Protein AF-A0A3M1M9Z7-F1 (afdb_monomer)

Nearest PDB structures (foldseek):
  5hrz-assembly1_A  TM=9.376E-01  e=6.667E-08  synthetic construct
  5lyp-assembly1_A  TM=9.132E-01  e=1.057E-07  Saccharomyces cerevisiae
  6gxz-assembly1_A  TM=7.909E-01  e=3.108E-06  Homo sapiens
  6gxz-assembly2_C  TM=7.506E-01  e=3.444E-06  Homo sapiens
  2vgx-assembly1_B  TM=9.129E-01  e=5.476E-05  Yersinia enterocolitica

Foldseek 3Di:
DDDDDDDDDDDDDDDDDDDDDDDDDDDDDDDPPPPPPPPPDDPDPPDDDPPPPDQLLVVLVVCVVVVVLVSSLVSLVVNCVVPVLPLSSLLSNLVSCVSVVVLVSSL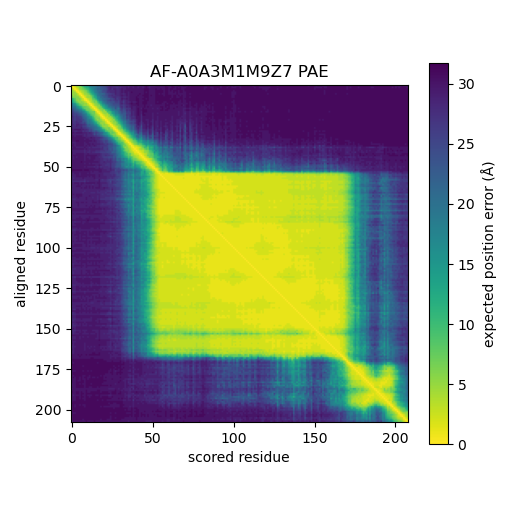VSLVSSCVSPVLDLSSLQSNLVSCVVVLVLVSSLVSLVSSCVSVVNPDPVSVVSNVVSVVSDPPPVCVVVVPVQWDWDADPVRDTDTHGPVPDDDDPDDDD

Sequence (208 aa):
MTQGGSGRLPSLKRNASFLIAAILLGACAQPGEGRLLRYSGPPAPLFAPPIPEQDPVAVGHRLMAAGEYELALRRYEEALVRDPGSVPALIGVGTANQRLGRLKRAEKFLVRAVELAPDSVAGWNNLGVVRYKLGEYKAAHAAFRTAFALDGGRSESIRRNLELARFRSPETVDIDRVASEFELVRRGDGTYLLVDRKAAPETPPEDG

Solvent-accessible surface area (backbone atoms only — not comparable to full-atom values): 12466 Å² total; per-residue (Å²): 137,87,86,82,90,86,80,80,86,86,84,87,81,83,89,84,79,91,81,87,85,80,88,84,90,82,90,76,84,82,75,83,76,80,74,72,75,74,81,82,66,81,77,79,61,97,72,64,73,76,74,75,83,67,59,31,50,65,53,17,54,54,26,50,74,72,66,39,36,73,62,15,30,53,25,12,51,53,36,35,72,78,36,79,77,42,45,71,25,28,38,44,36,13,52,27,27,45,76,71,67,39,40,71,64,10,40,58,31,16,51,53,21,31,72,76,36,77,78,38,36,67,30,27,39,53,36,13,53,39,30,43,76,70,66,41,18,64,63,11,26,54,26,17,50,52,18,29,59,68,54,72,66,66,54,64,69,44,51,52,51,27,53,55,22,48,76,68,18,83,69,63,75,56,56,66,61,54,52,68,46,39,42,80,46,76,44,98,87,76,49,72,43,82,40,49,58,91,73,53,75,81,76,75,80,85,87,129

Secondary structure (DSSP, 8-state):
----------------------------PPP---------SSPPPTTPPPPP---HHHHHHHHHHTT-HHHHHHHHHHHHHH-TT-HHHHHHHHHHHHHTT-HHHHHHHHHHHHHH-TT-HHHHHHHHHHHHHTT-HHHHHHHHHHHHHHTTT--HHHHHHHHHHHHHS-----HHHHHHHEEEEEPTTS-EEEEETTTSPPPPP---

Structure (mmCIF, N/CA/C/O backbone):
data_AF-A0A3M1M9Z7-F1
#
_entry.id   AF-A0A3M1M9Z7-F1
#
loop_
_atom_site.group_PDB
_atom_site.id
_atom_site.type_symbol
_atom_site.label_atom_id
_atom_site.label_alt_id
_atom_site.label_comp_id
_atom_site.label_asym_id
_atom_site.label_entity_id
_atom_site.label_seq_id
_atom_site.pdbx_PDB_ins_code
_atom_site.Cartn_x
_atom_site.Cartn_y
_atom_site.Cartn_z
_atom_site.occupancy
_atom_site.B_iso_or_equiv
_atom_site.auth_seq_id
_atom_site.auth_comp_id
_atom_site.auth_asym_id
_atom_site.auth_atom_id
_atom_site.pdbx_PDB_model_num
ATOM 1 N N . MET A 1 1 ? -48.429 77.818 57.502 1.00 42.78 1 MET A N 1
ATOM 2 C CA . MET A 1 1 ? -47.800 77.373 56.238 1.00 42.78 1 MET A CA 1
ATOM 3 C C . MET A 1 1 ? -46.787 76.288 56.561 1.00 42.78 1 MET A C 1
ATOM 5 O O . MET A 1 1 ? -46.152 76.381 57.600 1.00 42.78 1 MET A O 1
ATOM 9 N N . THR A 1 2 ? -46.656 75.309 55.664 1.00 43.41 2 THR A N 1
ATOM 10 C CA . THR A 1 2 ? -45.803 74.102 55.719 1.00 43.41 2 THR A CA 1
ATOM 11 C C . THR A 1 2 ? -46.369 72.923 56.524 1.00 43.41 2 THR A C 1
ATOM 13 O O . THR A 1 2 ? -46.443 72.924 57.748 1.00 43.41 2 THR A O 1
ATOM 16 N N . GLN A 1 3 ? -46.852 71.946 55.750 1.00 37.12 3 GLN A N 1
ATOM 17 C CA . GLN A 1 3 ? -47.227 70.592 56.143 1.00 37.12 3 GLN A CA 1
ATOM 18 C C . GLN A 1 3 ? -45.982 69.746 56.433 1.00 37.12 3 GLN A C 1
ATOM 20 O O . GLN A 1 3 ? -44.929 69.996 55.850 1.00 37.12 3 GLN A O 1
ATOM 25 N N . GLY A 1 4 ? -46.160 68.647 57.172 1.00 34.53 4 GLY A N 1
ATOM 26 C CA . GLY A 1 4 ? -45.315 67.471 56.970 1.00 34.53 4 GLY A CA 1
ATOM 27 C C . GLY A 1 4 ? -45.282 66.477 58.123 1.00 34.53 4 GLY A C 1
ATOM 28 O O . GLY A 1 4 ? -44.423 66.577 58.984 1.00 34.53 4 GLY A O 1
ATOM 29 N N . GLY A 1 5 ? -46.150 65.464 58.054 1.00 38.56 5 GLY A N 1
ATOM 30 C CA . GLY A 1 5 ? -45.809 64.094 58.450 1.00 38.56 5 GLY A CA 1
ATOM 31 C C . GLY A 1 5 ? -45.914 63.726 59.931 1.00 38.56 5 GLY A C 1
ATOM 32 O O . GLY A 1 5 ? -45.034 64.024 60.727 1.00 38.56 5 GLY A O 1
ATOM 33 N N . SER A 1 6 ? -46.941 62.952 60.281 1.00 37.78 6 SER A N 1
ATOM 34 C CA . SER A 1 6 ? -46.850 61.799 61.197 1.00 37.78 6 SER A CA 1
ATOM 35 C C . SER A 1 6 ? -48.245 61.246 61.495 1.00 37.78 6 SER A C 1
ATOM 37 O O . SER A 1 6 ? -49.211 61.994 61.596 1.00 37.78 6 SER A O 1
ATOM 39 N N . GLY A 1 7 ? -48.346 59.927 61.659 1.00 38.31 7 GLY A N 1
ATOM 40 C CA . GLY A 1 7 ? -49.536 59.270 62.212 1.00 38.31 7 GLY A CA 1
ATOM 41 C C . GLY A 1 7 ? -50.007 58.112 61.344 1.00 38.31 7 GLY A C 1
ATOM 42 O O . GLY A 1 7 ? -50.720 58.301 60.371 1.00 38.31 7 GLY A O 1
ATOM 43 N N . ARG A 1 8 ? -49.475 56.910 61.581 1.00 41.03 8 ARG A N 1
ATOM 44 C CA . ARG A 1 8 ? -50.180 55.843 62.321 1.00 41.03 8 ARG A CA 1
ATOM 45 C C . ARG A 1 8 ? -51.533 55.467 61.710 1.00 41.03 8 ARG A C 1
ATOM 47 O O . ARG A 1 8 ? -52.553 56.079 61.993 1.00 41.03 8 ARG A O 1
ATOM 54 N N . LEU A 1 9 ? -51.520 54.356 60.977 1.00 45.50 9 LEU A N 1
ATOM 55 C CA . LEU A 1 9 ? -52.668 53.454 60.859 1.00 45.50 9 LEU A CA 1
ATOM 56 C C . LEU A 1 9 ? -52.971 52.882 62.259 1.00 45.50 9 LEU A C 1
ATOM 58 O O . LEU A 1 9 ? -52.022 52.652 63.018 1.00 45.50 9 LEU A O 1
ATOM 62 N N . PRO A 1 10 ? -54.243 52.617 62.617 1.00 44.84 10 PRO A N 1
ATOM 63 C CA . PRO A 1 10 ? -54.727 51.261 62.357 1.00 44.84 10 PRO A CA 1
ATOM 64 C C . PRO A 1 10 ? -56.248 51.089 62.158 1.00 44.84 10 PRO A C 1
ATOM 66 O O . PRO A 1 10 ? -57.081 51.846 62.647 1.00 44.84 10 PRO A O 1
ATOM 69 N N . SER A 1 11 ? -56.558 49.921 61.592 1.00 37.19 11 SER A N 1
ATOM 70 C CA . SER A 1 11 ? -57.599 48.981 62.035 1.00 37.19 11 SER A CA 1
ATOM 71 C C . SER A 1 11 ? -58.827 48.774 61.143 1.00 37.19 11 SER A C 1
ATOM 73 O O . SER A 1 11 ? -59.448 49.704 60.641 1.00 37.19 11 SER A O 1
ATOM 75 N N . LEU A 1 12 ? -59.186 47.480 61.102 1.00 39.12 12 LEU A N 1
ATOM 76 C CA . LEU A 1 12 ? -60.451 46.858 60.704 1.00 39.12 12 LEU A CA 1
ATOM 77 C C . LEU A 1 12 ? -60.678 46.758 59.175 1.00 39.12 12 LEU A C 1
ATOM 79 O O . LEU A 1 12 ? -60.731 47.756 58.483 1.00 39.12 12 LEU A O 1
ATOM 83 N N . LYS A 1 13 ? -60.888 45.582 58.563 1.00 46.22 13 LYS A N 1
ATOM 84 C CA . LYS A 1 13 ? -61.600 44.389 59.050 1.00 46.22 13 LYS A CA 1
ATOM 85 C C . LYS A 1 13 ? -61.135 43.093 58.355 1.00 46.22 13 LYS A C 1
ATOM 87 O O . LYS A 1 13 ? -61.043 43.038 57.140 1.00 46.22 13 LYS A O 1
ATOM 92 N N . ARG A 1 14 ? -60.941 42.068 59.196 1.00 50.19 14 ARG A N 1
ATOM 93 C CA . ARG A 1 14 ? -61.458 40.682 59.132 1.00 50.19 14 ARG A CA 1
ATOM 94 C C . ARG A 1 14 ? -61.461 39.924 57.793 1.00 50.19 14 AR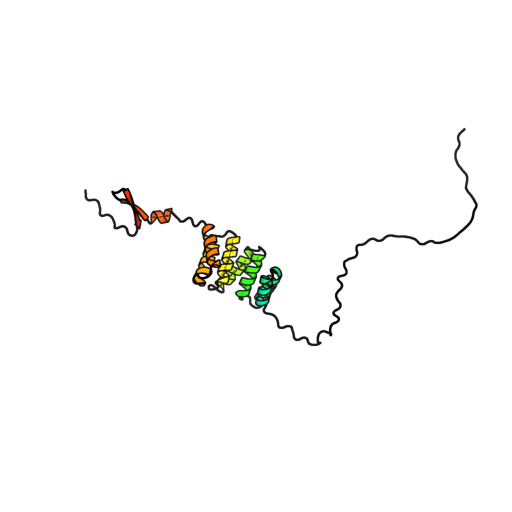G A C 1
ATOM 96 O O . ARG A 1 14 ? -62.283 40.206 56.935 1.00 50.19 14 ARG A O 1
ATOM 103 N N . ASN A 1 15 ? -60.768 38.779 57.872 1.00 42.47 15 ASN A N 1
ATOM 104 C CA . ASN A 1 15 ? -61.220 37.438 57.463 1.00 42.47 15 ASN A CA 1
ATOM 105 C C . ASN A 1 15 ? -61.186 37.160 55.947 1.00 42.47 15 ASN A C 1
ATOM 107 O O . ASN A 1 15 ? -61.646 37.963 55.160 1.00 42.47 15 ASN A O 1
ATOM 111 N N . ALA A 1 16 ? -60.732 36.021 55.437 1.00 42.56 16 ALA A N 1
ATOM 112 C CA . ALA A 1 16 ? -60.233 34.779 56.008 1.00 42.56 16 ALA A CA 1
ATOM 113 C C . ALA A 1 16 ? -59.545 33.987 54.876 1.00 42.56 16 ALA A C 1
ATOM 115 O O . ALA A 1 16 ? -59.689 34.325 53.704 1.00 42.56 16 ALA A O 1
ATOM 116 N N . SER A 1 17 ? -58.895 32.889 55.265 1.00 45.34 17 SER A N 1
ATOM 117 C CA . SER A 1 17 ? -58.531 31.742 54.420 1.00 45.34 17 SER A CA 1
ATOM 118 C C . SER A 1 17 ? -57.148 31.776 53.770 1.00 45.34 17 SER A C 1
ATOM 120 O O . SER A 1 17 ? -56.948 32.149 52.621 1.00 45.34 17 SER A O 1
ATOM 122 N N . PHE A 1 18 ? -56.194 31.304 54.576 1.00 43.16 18 PHE A N 1
ATOM 123 C CA . PHE A 1 18 ? -55.215 30.271 54.235 1.00 43.16 18 PHE A CA 1
ATOM 124 C C . PHE A 1 18 ? -55.339 29.676 52.816 1.00 43.16 18 PHE A C 1
ATOM 126 O O . PHE A 1 18 ? -56.298 28.970 52.528 1.00 43.16 18 PHE A O 1
ATOM 133 N N . LEU A 1 19 ? -54.290 29.802 52.004 1.00 42.16 19 LEU A N 1
ATOM 134 C CA . LEU A 1 19 ? -53.310 28.720 51.899 1.00 42.16 19 LEU A CA 1
ATOM 135 C C . LEU A 1 19 ? -51.987 29.265 51.346 1.00 42.16 19 LEU A C 1
ATOM 137 O O . LEU A 1 19 ? -51.919 29.851 50.270 1.00 42.16 19 LEU A O 1
ATOM 141 N N . ILE A 1 20 ? -50.939 29.064 52.135 1.00 47.41 20 ILE A N 1
ATOM 142 C CA . ILE A 1 20 ? -49.539 29.254 51.775 1.00 47.41 20 ILE A CA 1
ATOM 143 C C . ILE A 1 20 ? -49.084 27.978 51.066 1.00 47.41 20 ILE A C 1
ATOM 145 O O . ILE A 1 20 ? -49.285 26.895 51.608 1.00 47.41 20 ILE A O 1
ATOM 149 N N . ALA A 1 21 ? -48.394 28.096 49.936 1.00 42.94 21 ALA A N 1
ATOM 150 C CA . ALA A 1 21 ? -47.295 27.192 49.613 1.00 42.94 21 ALA A CA 1
ATOM 151 C C . ALA A 1 21 ? -46.363 27.875 48.616 1.00 42.94 21 ALA A C 1
ATOM 153 O O . ALA A 1 21 ? -46.784 28.466 47.627 1.00 42.94 21 ALA A O 1
ATOM 154 N N . ALA A 1 22 ? -45.090 27.842 48.959 1.00 43.34 22 ALA A N 1
ATOM 155 C CA . ALA A 1 22 ? -44.073 28.756 48.517 1.00 43.34 22 ALA A CA 1
ATOM 156 C C . ALA A 1 22 ? -43.093 28.054 47.561 1.00 43.34 22 ALA A C 1
ATOM 158 O O . ALA A 1 22 ? -42.750 26.899 47.775 1.00 43.34 22 ALA A O 1
ATOM 159 N N . ILE A 1 23 ? -42.572 28.843 46.616 1.00 49.91 23 ILE A N 1
ATOM 160 C CA . ILE A 1 23 ? -41.129 29.011 46.362 1.00 49.91 23 ILE A CA 1
ATOM 161 C C . ILE A 1 23 ? -40.371 27.919 45.552 1.00 49.91 23 ILE A C 1
ATOM 163 O O . ILE A 1 23 ? -40.067 26.834 46.027 1.00 49.91 23 ILE A O 1
ATOM 167 N N . LEU A 1 24 ? -39.942 28.387 44.363 1.00 42.50 24 LEU A N 1
ATOM 168 C CA . LEU A 1 24 ? -38.632 28.264 43.678 1.00 42.50 24 LEU A CA 1
ATOM 169 C C . LEU A 1 24 ? -38.301 27.099 42.713 1.00 42.50 24 LEU A C 1
ATOM 171 O O . LEU A 1 24 ? -37.948 25.995 43.100 1.00 42.50 24 LEU A O 1
ATOM 175 N N . LEU A 1 25 ? -38.302 27.476 41.422 1.00 51.59 25 LEU A N 1
ATOM 176 C CA . LEU A 1 25 ? -37.212 27.433 40.421 1.00 51.59 25 LEU A CA 1
ATOM 177 C C . LEU A 1 25 ? -36.125 26.339 40.505 1.00 51.59 25 LEU A C 1
ATOM 179 O O . LEU A 1 25 ? -35.279 26.346 41.394 1.00 51.59 25 LEU A O 1
ATOM 183 N N . GLY A 1 26 ? -36.017 25.566 39.419 1.00 41.19 26 GLY A N 1
ATOM 184 C CA . GLY A 1 26 ? -34.815 24.821 39.032 1.00 41.19 26 GLY A CA 1
ATOM 185 C C . GLY A 1 26 ? -34.932 24.283 37.602 1.00 41.19 26 GLY A C 1
ATOM 186 O O . GLY A 1 26 ? -35.617 23.294 37.365 1.00 41.19 26 GLY A O 1
ATOM 187 N N . ALA A 1 27 ? -34.305 24.960 36.640 1.00 48.97 27 ALA A N 1
ATOM 188 C CA . ALA A 1 27 ? -34.165 24.500 35.259 1.00 48.97 27 ALA A CA 1
ATOM 189 C C . ALA A 1 27 ? -33.226 23.285 35.179 1.00 48.97 27 ALA A C 1
ATOM 191 O O . ALA A 1 27 ? -32.257 23.251 35.928 1.00 48.97 27 ALA A O 1
ATOM 192 N N . CYS A 1 28 ? -33.46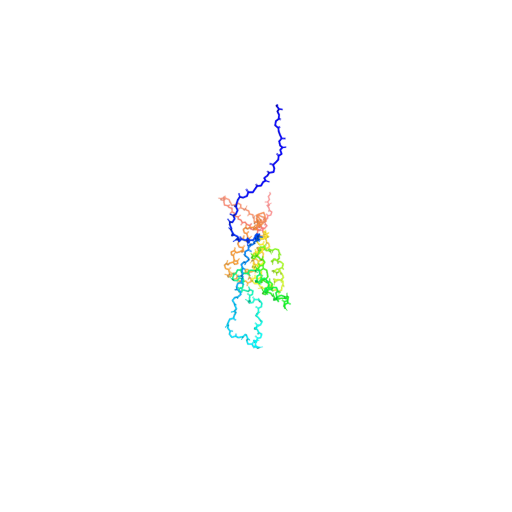7 22.350 34.251 1.00 37.97 28 CYS A N 1
ATOM 193 C CA . CYS A 1 28 ? -32.419 21.685 33.463 1.00 37.97 28 CYS A CA 1
ATOM 194 C C . CYS A 1 28 ? -33.014 20.716 32.432 1.00 37.97 28 CYS A C 1
ATOM 196 O O . CYS A 1 28 ? -33.993 20.018 32.684 1.00 37.97 28 CYS A O 1
ATOM 198 N N . ALA A 1 29 ? -32.380 20.708 31.263 1.00 43.91 29 ALA A N 1
ATOM 199 C CA . ALA A 1 29 ? -32.611 19.816 30.141 1.00 43.91 29 ALA A CA 1
ATOM 200 C C . ALA A 1 29 ? -32.701 18.344 30.570 1.00 43.91 29 ALA A C 1
ATOM 202 O O . ALA A 1 29 ? -31.874 17.871 31.348 1.00 43.91 29 ALA A O 1
ATOM 203 N N . GLN A 1 30 ? -33.672 17.610 30.024 1.00 48.44 30 GLN A N 1
ATOM 204 C CA . GLN A 1 30 ? -33.698 16.158 30.160 1.00 48.44 30 GLN A CA 1
ATOM 205 C C . GLN A 1 30 ? -32.609 15.554 29.258 1.00 48.44 30 GLN A C 1
ATOM 207 O O . GLN A 1 30 ? -32.648 15.764 28.041 1.00 48.44 30 GLN A O 1
ATOM 212 N N . PRO A 1 31 ? -31.635 14.812 29.812 1.00 44.41 31 PRO A N 1
ATOM 213 C CA . PRO A 1 31 ? -30.775 13.965 29.010 1.00 44.41 31 PRO A CA 1
ATOM 214 C C . PRO A 1 31 ? -31.631 12.831 28.448 1.00 44.41 31 PRO A C 1
ATOM 216 O O . PRO A 1 31 ? -32.410 12.214 29.172 1.00 44.41 31 PRO A O 1
ATOM 219 N N . GLY A 1 32 ? -31.495 12.573 27.147 1.00 47.31 32 GLY A N 1
ATOM 220 C CA . GLY A 1 32 ? -32.110 11.422 26.505 1.00 47.31 32 GLY A CA 1
ATOM 221 C C . GLY A 1 32 ? -31.666 10.150 27.215 1.00 47.31 32 GLY A C 1
ATOM 222 O O . GLY A 1 32 ? -30.522 9.719 27.078 1.00 47.31 32 GLY A O 1
ATOM 223 N N . GLU A 1 33 ? -32.572 9.565 27.991 1.00 48.22 33 GLU A N 1
ATOM 224 C CA . GLU A 1 33 ? -32.399 8.238 28.551 1.00 48.22 33 GLU A CA 1
ATOM 225 C C . GLU A 1 33 ? -32.317 7.261 27.379 1.00 48.22 33 GLU A C 1
ATOM 227 O O . GLU A 1 33 ? -33.317 6.899 26.756 1.00 48.22 33 GLU A O 1
ATOM 232 N N . GLY A 1 34 ? -31.092 6.847 27.054 1.00 49.59 34 GLY A N 1
ATOM 233 C CA . GLY A 1 34 ? -30.844 5.661 26.257 1.00 49.59 34 GLY A CA 1
ATOM 234 C C . GLY A 1 34 ? -31.487 4.487 26.976 1.00 49.59 34 GLY A C 1
ATOM 235 O O . GLY A 1 34 ? -30.898 3.897 27.881 1.00 49.59 34 GLY A O 1
ATOM 236 N N . ARG A 1 35 ? -32.734 4.187 26.611 1.00 52.38 35 ARG A N 1
ATOM 237 C CA . ARG A 1 35 ? -33.489 3.059 27.133 1.00 52.38 35 ARG A CA 1
ATOM 238 C C . ARG A 1 35 ? -32.763 1.804 26.673 1.00 52.38 35 ARG A C 1
ATOM 240 O O . ARG A 1 35 ? -32.979 1.325 25.564 1.00 52.38 35 ARG A O 1
ATOM 247 N N . LEU A 1 36 ? -31.867 1.299 27.518 1.00 56.06 36 LEU A N 1
ATOM 248 C CA . LEU A 1 36 ? -31.327 -0.044 27.392 1.00 56.06 36 LEU A CA 1
ATOM 249 C C . LEU A 1 36 ? -32.541 -0.965 27.324 1.00 56.06 36 LEU A C 1
ATOM 251 O O . LEU A 1 36 ? -33.247 -1.146 28.321 1.00 56.06 36 LEU A O 1
ATOM 255 N N . LEU A 1 37 ? -32.838 -1.481 26.131 1.00 62.81 37 LEU A N 1
ATOM 256 C CA . LEU A 1 37 ? -33.806 -2.551 25.977 1.00 62.81 37 LEU A CA 1
ATOM 257 C C . LEU A 1 37 ? -33.282 -3.681 26.856 1.00 62.81 37 LEU A C 1
ATOM 259 O O . LEU A 1 37 ? -32.254 -4.287 26.554 1.00 62.81 37 LEU A O 1
ATOM 263 N N . ARG A 1 38 ? -33.933 -3.889 28.005 1.00 61.22 38 ARG A N 1
ATOM 264 C CA . ARG A 1 38 ? -33.623 -5.008 28.885 1.00 61.22 38 ARG A CA 1
ATOM 265 C C . ARG A 1 38 ? -33.849 -6.250 28.045 1.00 61.22 38 ARG A C 1
ATOM 267 O O . ARG A 1 38 ? -34.985 -6.544 27.686 1.00 61.22 38 ARG A O 1
ATOM 274 N N . TYR A 1 39 ? -32.760 -6.911 27.678 1.00 73.31 39 TYR A N 1
ATOM 275 C CA . TYR A 1 39 ? -32.808 -8.183 26.986 1.00 73.31 39 TYR A CA 1
ATOM 276 C C . TYR A 1 39 ? -33.686 -9.129 27.817 1.00 73.31 39 TYR A C 1
ATOM 278 O O . TYR A 1 39 ? -33.330 -9.495 28.934 1.00 73.31 39 TYR A O 1
ATOM 286 N N . SER A 1 40 ? -34.876 -9.436 27.301 1.00 77.12 40 SER A N 1
ATOM 287 C CA . SER A 1 40 ? -35.875 -10.306 27.933 1.00 77.12 40 SER A CA 1
ATOM 288 C C . SER A 1 40 ? -35.834 -11.727 27.369 1.00 77.12 40 SER A C 1
ATOM 290 O O . SER A 1 40 ? -36.769 -12.500 27.565 1.00 77.12 40 SER A O 1
ATOM 292 N N . GLY A 1 41 ? -34.782 -12.052 26.614 1.00 75.94 41 GLY A N 1
ATOM 293 C CA . GLY A 1 41 ? -34.544 -13.395 26.110 1.00 75.94 41 GLY A CA 1
ATOM 294 C C . GLY A 1 41 ? -34.033 -14.336 27.206 1.00 75.94 41 GLY A C 1
ATOM 295 O O . GLY A 1 41 ? -33.711 -13.891 28.312 1.00 75.94 41 GLY A O 1
ATOM 296 N N . PRO A 1 42 ? -33.944 -15.644 26.911 1.00 76.88 42 PRO A N 1
ATOM 297 C CA . PRO A 1 42 ? -33.364 -16.612 27.833 1.00 76.88 42 PRO A CA 1
ATOM 298 C C . PRO A 1 42 ? -31.964 -16.153 28.269 1.00 76.88 42 PRO A C 1
ATOM 300 O O . PRO A 1 42 ? -31.236 -15.591 27.439 1.00 76.88 42 PRO A O 1
ATOM 303 N N . PRO A 1 43 ? -31.587 -16.360 29.547 1.00 73.94 43 PRO A N 1
ATOM 304 C CA . PRO A 1 43 ? -30.281 -15.959 30.054 1.00 73.94 43 PRO A CA 1
ATOM 305 C C . PRO A 1 43 ? -29.187 -16.512 29.145 1.00 73.94 43 PRO A C 1
ATOM 307 O O . PRO A 1 43 ? -29.300 -17.637 28.650 1.00 73.94 43 PRO A O 1
ATOM 310 N N . ALA A 1 44 ? -28.145 -15.710 28.904 1.00 70.19 44 ALA A N 1
ATOM 311 C CA . ALA A 1 44 ? -26.995 -16.178 28.146 1.00 70.19 44 ALA A CA 1
ATOM 312 C C . ALA A 1 44 ? -26.518 -17.506 28.765 1.00 70.19 44 ALA A C 1
ATOM 314 O O . ALA A 1 44 ? -26.445 -17.597 29.996 1.00 70.19 44 ALA A O 1
ATOM 315 N N . PRO A 1 45 ? -26.264 -18.546 27.953 1.00 76.75 45 PRO A N 1
ATOM 316 C CA . PRO A 1 45 ? -25.865 -19.839 28.482 1.00 76.75 45 PRO A CA 1
ATOM 317 C C . PRO A 1 45 ? -24.656 -19.663 29.407 1.00 76.75 45 PRO A C 1
ATOM 319 O O . PRO A 1 45 ? -23.712 -18.952 29.067 1.00 76.75 45 PRO A O 1
ATOM 322 N N . LEU A 1 46 ? -24.693 -20.327 30.571 1.00 76.19 46 LEU A N 1
ATOM 323 C CA . LEU A 1 46 ? -23.639 -20.288 31.603 1.00 76.19 46 LEU A CA 1
ATOM 324 C C . LEU A 1 46 ? -22.250 -20.662 31.053 1.00 76.19 46 LEU A C 1
ATOM 326 O O . LEU A 1 46 ? -21.234 -20.333 31.654 1.00 76.19 46 LEU A O 1
ATOM 330 N N . PHE A 1 47 ? -22.230 -21.322 29.896 1.00 73.69 47 PHE A N 1
ATOM 331 C CA . PHE A 1 47 ? -21.065 -21.600 29.076 1.00 73.69 47 PHE A CA 1
ATOM 332 C C . PHE A 1 47 ? -21.434 -21.328 27.612 1.00 73.69 47 PHE A C 1
ATOM 334 O O . PHE A 1 47 ? -21.789 -22.233 26.857 1.00 73.69 47 PHE A O 1
ATOM 341 N N . ALA A 1 48 ? -21.410 -20.062 27.195 1.00 64.94 48 ALA A N 1
ATOM 342 C CA . ALA A 1 48 ? -21.279 -19.779 25.772 1.00 64.94 48 ALA A CA 1
ATOM 343 C C . ALA A 1 48 ? -19.874 -20.251 25.361 1.00 64.94 48 ALA A C 1
ATOM 345 O O . ALA A 1 48 ? -18.906 -19.822 26.000 1.00 64.94 48 ALA A O 1
ATOM 346 N N . PRO A 1 49 ? -19.719 -21.132 24.351 1.00 62.06 49 PRO A N 1
ATOM 347 C CA . PRO A 1 49 ? -18.391 -21.392 23.816 1.00 62.06 49 PRO A CA 1
ATOM 348 C C . PRO A 1 49 ? -17.778 -20.038 23.436 1.00 62.06 49 PRO A C 1
ATOM 350 O O . PRO A 1 49 ? -18.519 -19.174 22.946 1.00 62.06 49 PRO A O 1
ATOM 353 N N . PRO A 1 50 ? -16.474 -19.809 23.687 1.00 62.50 50 PRO A N 1
ATOM 354 C CA . PRO A 1 50 ? -15.832 -18.591 23.222 1.00 62.50 50 PRO A CA 1
ATOM 355 C C . PRO A 1 50 ? -16.179 -18.438 21.745 1.00 62.50 50 PRO A C 1
ATOM 357 O O . PRO A 1 50 ? -16.008 -19.381 20.968 1.00 62.50 50 PRO A O 1
ATOM 360 N N . ILE A 1 51 ? -16.762 -17.289 21.387 1.00 60.69 51 ILE A N 1
ATOM 361 C CA . ILE A 1 51 ? -17.078 -16.984 19.992 1.00 60.69 51 ILE A CA 1
ATOM 362 C C . ILE A 1 51 ? -15.769 -17.221 19.239 1.00 60.69 51 ILE A C 1
ATOM 364 O O . ILE A 1 51 ? -14.767 -16.622 19.643 1.00 60.69 51 ILE A O 1
ATOM 368 N N . PRO A 1 52 ? -15.733 -18.119 18.234 1.00 62.09 52 PRO A N 1
ATOM 369 C CA . PRO A 1 52 ? -14.486 -18.469 17.579 1.00 62.09 52 PRO A CA 1
ATOM 370 C C . PRO A 1 52 ? -13.811 -17.179 17.136 1.00 62.09 52 PRO A C 1
ATOM 372 O O . PRO A 1 52 ? -14.442 -16.331 16.496 1.00 62.09 52 PRO A O 1
ATOM 375 N N . GLU A 1 53 ? -12.565 -17.007 17.574 1.00 69.88 53 GLU A N 1
ATOM 376 C CA . GLU A 1 53 ? -11.789 -15.804 17.327 1.00 69.88 53 GLU A CA 1
ATOM 377 C C . GLU A 1 53 ? -11.732 -15.582 15.815 1.00 69.88 53 GLU A C 1
ATOM 379 O O . GLU A 1 53 ? -11.110 -16.344 15.076 1.00 69.88 53 GLU A O 1
ATOM 384 N N . GLN A 1 54 ? -12.486 -14.594 15.330 1.00 79.75 54 GLN A N 1
ATOM 385 C CA . GLN A 1 54 ? -12.625 -14.385 13.895 1.00 79.75 54 GLN A CA 1
ATOM 386 C C . GLN A 1 54 ? -11.297 -13.886 13.336 1.00 79.75 54 GLN A C 1
ATOM 388 O O . GLN A 1 54 ? -10.704 -12.970 13.915 1.00 79.75 54 GLN A O 1
ATOM 393 N N . ASP A 1 55 ? -10.880 -14.435 12.189 1.00 93.12 55 ASP A N 1
ATOM 394 C CA . ASP A 1 55 ? -9.689 -13.967 11.484 1.00 93.12 55 ASP A CA 1
ATOM 395 C C . ASP A 1 55 ? -9.758 -12.435 11.299 1.00 93.12 55 ASP A C 1
ATOM 397 O O . ASP A 1 55 ? -10.656 -11.934 10.604 1.00 93.12 55 ASP A O 1
ATOM 401 N N . PRO A 1 56 ? -8.842 -11.676 11.928 1.00 95.69 56 PRO A N 1
ATOM 402 C CA . PRO A 1 56 ? -8.834 -10.224 11.870 1.00 95.69 56 PRO A CA 1
ATOM 403 C C . PRO A 1 56 ? -8.757 -9.688 10.442 1.00 95.69 56 PRO A C 1
ATOM 405 O O . PRO A 1 56 ? -9.387 -8.672 10.144 1.00 95.69 56 PRO A O 1
ATOM 408 N N . VAL A 1 57 ? -8.059 -10.384 9.542 1.00 97.06 57 VAL A N 1
ATOM 409 C CA . VAL A 1 57 ? -7.943 -9.977 8.139 1.00 97.06 57 VAL A CA 1
ATOM 410 C C . VAL A 1 57 ? -9.293 -10.108 7.434 1.00 97.06 57 VAL A C 1
ATOM 412 O O . VAL A 1 57 ? -9.767 -9.143 6.832 1.00 97.06 57 VAL A O 1
ATOM 415 N N . ALA A 1 58 ? -9.969 -11.253 7.562 1.00 96.38 58 ALA A N 1
ATOM 416 C CA . ALA A 1 58 ? -11.297 -11.453 6.985 1.00 96.38 58 ALA A CA 1
ATOM 417 C C . ALA A 1 58 ? -12.344 -10.454 7.513 1.00 96.38 58 ALA A C 1
ATOM 419 O O . ALA A 1 58 ? -13.168 -9.957 6.740 1.00 96.38 58 ALA A O 1
ATOM 420 N N . VAL A 1 59 ? -12.323 -10.132 8.813 1.00 96.88 59 VAL A N 1
ATOM 421 C CA . VAL A 1 59 ? -13.202 -9.092 9.383 1.00 96.88 59 VAL A CA 1
ATOM 422 C C . VAL A 1 59 ? -12.858 -7.724 8.792 1.00 96.88 59 VAL A C 1
ATOM 424 O O . VAL A 1 59 ? -13.759 -6.989 8.383 1.00 96.88 59 VAL A O 1
ATOM 427 N N . GLY A 1 60 ? -11.565 -7.401 8.697 1.00 97.50 60 GLY A N 1
ATOM 428 C CA . GLY A 1 60 ? -11.076 -6.176 8.071 1.00 97.50 60 GLY A CA 1
ATOM 429 C C . GLY A 1 60 ? -11.583 -6.010 6.638 1.00 97.50 60 GLY A C 1
ATOM 430 O O . GLY A 1 60 ? -12.075 -4.937 6.290 1.00 97.50 60 GLY A O 1
ATOM 431 N N . HIS A 1 61 ? -11.562 -7.070 5.823 1.00 97.62 61 HIS A N 1
ATOM 432 C CA . HIS A 1 61 ? -12.070 -7.026 4.447 1.00 97.62 61 HIS A CA 1
ATOM 433 C C . HIS A 1 61 ? -13.568 -6.699 4.384 1.00 97.62 61 HIS A C 1
ATOM 435 O O . HIS A 1 61 ? -13.983 -5.872 3.569 1.00 97.62 61 HIS A O 1
ATOM 441 N N . ARG A 1 62 ? -14.384 -7.290 5.268 1.00 97.94 62 ARG A N 1
ATOM 442 C CA . ARG A 1 62 ? -15.827 -6.991 5.338 1.00 97.94 62 ARG A CA 1
ATOM 443 C C . ARG A 1 62 ? -16.088 -5.539 5.734 1.00 97.94 62 ARG A C 1
ATOM 445 O O . ARG A 1 62 ? -16.929 -4.885 5.128 1.00 97.94 62 ARG A O 1
ATOM 452 N N . LEU A 1 63 ? -15.336 -5.022 6.704 1.00 97.62 63 LEU A N 1
ATOM 453 C CA . LEU A 1 63 ? -15.441 -3.627 7.138 1.00 97.62 63 LEU A CA 1
ATOM 454 C C . LEU A 1 63 ? -15.003 -2.651 6.038 1.00 97.62 63 LEU A C 1
ATOM 456 O O . LEU A 1 63 ? -15.667 -1.643 5.822 1.00 97.62 63 LEU A O 1
ATOM 460 N N . MET A 1 64 ? -13.949 -2.978 5.281 1.00 98.00 64 MET A N 1
ATOM 461 C CA . MET A 1 64 ? -13.554 -2.197 4.101 1.00 98.00 64 MET A CA 1
ATOM 462 C C . MET A 1 64 ? -14.672 -2.136 3.057 1.00 98.00 64 MET A C 1
ATOM 464 O O . MET A 1 64 ? -14.918 -1.068 2.503 1.00 98.00 64 MET A O 1
ATOM 468 N N . ALA A 1 65 ? -15.348 -3.260 2.796 1.00 96.94 65 ALA A N 1
ATOM 469 C CA . ALA A 1 65 ? -16.476 -3.315 1.867 1.00 96.94 65 ALA A CA 1
ATOM 470 C C . ALA A 1 65 ? -17.690 -2.510 2.368 1.00 96.94 65 ALA A C 1
ATOM 472 O O . ALA A 1 65 ? -18.403 -1.922 1.561 1.00 96.94 65 ALA A O 1
ATOM 473 N N . ALA A 1 66 ? -17.885 -2.436 3.688 1.00 97.31 66 ALA A N 1
ATOM 474 C CA . ALA A 1 66 ? -18.917 -1.619 4.325 1.00 97.31 66 ALA A CA 1
ATOM 475 C C . ALA A 1 66 ? -18.567 -0.117 4.410 1.00 97.31 66 ALA A C 1
ATOM 477 O O . ALA A 1 66 ? -19.408 0.678 4.811 1.00 97.31 66 ALA A O 1
ATOM 478 N N . GLY A 1 67 ? -17.344 0.288 4.046 1.00 96.12 67 GLY A N 1
ATOM 479 C CA . GLY A 1 67 ? -16.881 1.677 4.167 1.00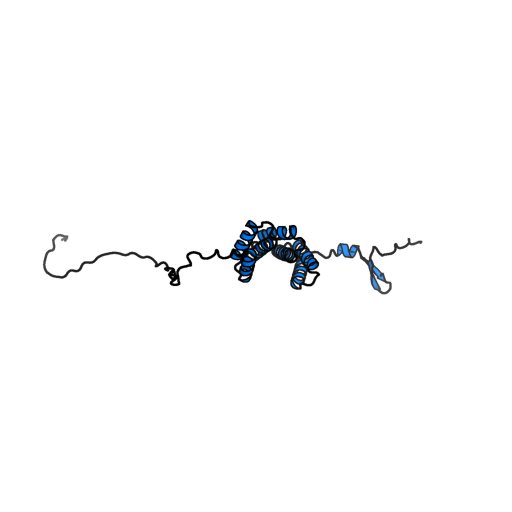 96.12 67 GLY A CA 1
ATOM 480 C C . GLY A 1 67 ? -16.418 2.077 5.574 1.00 96.12 67 GLY A C 1
ATOM 481 O O . GLY A 1 67 ? -16.056 3.229 5.797 1.00 96.12 67 GLY A O 1
ATOM 482 N N . GLU A 1 68 ? -16.366 1.128 6.505 1.00 98.06 68 GLU A N 1
ATOM 483 C CA . GLU A 1 68 ? -16.006 1.327 7.910 1.00 98.06 68 GLU A CA 1
ATOM 484 C C . GLU A 1 68 ? -14.480 1.287 8.098 1.00 98.06 68 GLU A C 1
ATOM 486 O O . GLU A 1 68 ? -13.910 0.367 8.695 1.00 98.06 68 GLU A O 1
ATOM 491 N N . TYR A 1 69 ? -13.780 2.266 7.524 1.00 98.31 69 TYR A N 1
ATOM 492 C CA . TYR A 1 69 ? -12.325 2.215 7.353 1.00 98.31 69 TYR A CA 1
ATOM 493 C C . TYR A 1 69 ? -11.536 2.265 8.673 1.00 98.31 69 TYR A C 1
ATOM 495 O O . TYR A 1 69 ? -10.534 1.561 8.805 1.00 98.31 69 TYR A O 1
ATOM 503 N N . GLU A 1 70 ? -11.963 3.042 9.675 1.00 98.56 70 GLU A N 1
ATOM 504 C CA . GLU A 1 70 ? -11.333 3.054 11.003 1.00 98.56 70 GLU A CA 1
ATOM 505 C C . GLU A 1 70 ? -11.480 1.716 11.729 1.00 98.56 70 GLU A C 1
ATOM 507 O O . GLU A 1 70 ? -10.552 1.274 12.410 1.00 98.56 70 GLU A O 1
ATOM 512 N N . LEU A 1 71 ? -12.648 1.080 11.612 1.00 97.62 71 LEU A N 1
ATOM 513 C CA . LEU A 1 71 ? -12.896 -0.242 12.181 1.00 97.62 71 LEU A CA 1
ATOM 514 C C . LEU A 1 71 ? -12.040 -1.289 11.463 1.00 97.62 71 LEU A C 1
ATOM 516 O O . LEU A 1 71 ? -11.385 -2.092 12.126 1.00 97.62 71 LEU A O 1
ATOM 520 N N . ALA A 1 72 ? -11.987 -1.245 10.128 1.00 98.44 72 ALA A N 1
ATOM 521 C CA . ALA A 1 72 ? -11.143 -2.132 9.334 1.00 98.44 72 ALA A CA 1
ATOM 522 C C . ALA A 1 72 ? -9.664 -2.002 9.716 1.00 98.44 72 ALA A C 1
ATOM 524 O O . ALA A 1 72 ? -8.990 -3.009 9.922 1.00 98.44 72 ALA A O 1
ATOM 525 N N . LEU A 1 73 ? -9.176 -0.766 9.874 1.00 98.62 73 LEU A N 1
ATOM 526 C CA . LEU A 1 73 ? -7.804 -0.487 10.289 1.00 98.62 73 LEU A CA 1
ATOM 527 C C . LEU A 1 73 ? -7.472 -1.155 11.626 1.00 98.62 73 LEU A C 1
ATOM 529 O O . LEU A 1 73 ? -6.459 -1.843 11.709 1.00 98.62 73 LEU A O 1
ATOM 533 N N . ARG A 1 74 ? -8.345 -1.023 12.635 1.00 98.38 74 ARG A N 1
ATOM 534 C CA . ARG A 1 74 ? -8.147 -1.694 13.931 1.00 98.38 74 ARG A CA 1
ATOM 535 C C . ARG A 1 74 ? -8.051 -3.205 13.774 1.00 98.38 74 ARG A C 1
ATOM 537 O O . ARG A 1 74 ? -7.232 -3.832 14.440 1.00 98.38 74 ARG A O 1
ATOM 544 N N . ARG A 1 75 ? -8.857 -3.790 12.879 1.00 98.19 75 ARG A N 1
ATOM 545 C CA . ARG A 1 75 ? -8.803 -5.232 12.652 1.00 98.19 75 ARG A CA 1
ATOM 546 C C . ARG A 1 75 ? -7.495 -5.675 12.010 1.00 98.19 75 ARG A C 1
ATOM 548 O O . ARG A 1 75 ? -6.876 -6.616 12.494 1.00 98.19 75 ARG A O 1
ATOM 555 N N . TYR A 1 76 ? -7.027 -4.971 10.985 1.00 98.56 76 TYR A N 1
ATOM 556 C CA . TYR A 1 76 ? -5.730 -5.282 10.384 1.00 98.56 76 TYR A CA 1
ATOM 557 C C . TYR A 1 76 ? -4.556 -5.043 11.343 1.00 98.56 76 TYR A C 1
ATOM 559 O O . TYR A 1 76 ? -3.600 -5.808 11.326 1.00 98.56 76 TYR A O 1
ATOM 567 N N . GL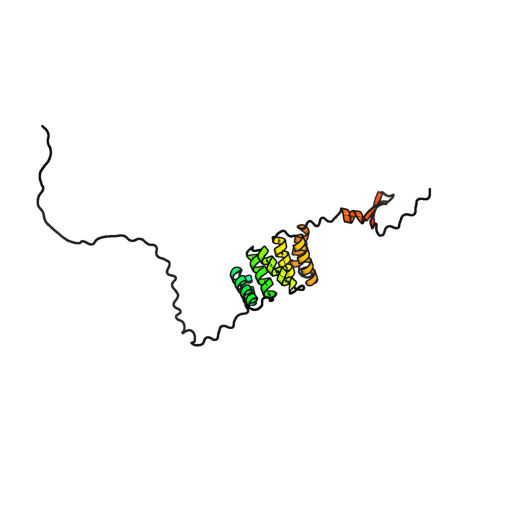U A 1 77 ? -4.614 -4.023 12.203 1.00 98.31 77 GLU A N 1
ATOM 568 C CA . GLU A 1 77 ? -3.577 -3.789 13.218 1.00 98.31 77 GLU A CA 1
ATOM 569 C C . GLU A 1 77 ? -3.525 -4.927 14.247 1.00 98.31 77 GLU A C 1
ATOM 571 O O . GLU A 1 77 ? -2.436 -5.377 14.590 1.00 98.31 77 GLU A O 1
ATOM 576 N N . GLU A 1 78 ? -4.670 -5.473 14.664 1.00 97.44 78 GLU A N 1
ATOM 577 C CA . GLU A 1 78 ? -4.707 -6.685 15.494 1.00 97.44 78 GLU A CA 1
ATOM 578 C C . GLU A 1 78 ? -4.092 -7.895 14.772 1.00 97.44 78 GLU A C 1
ATOM 580 O O . GLU A 1 78 ? -3.349 -8.658 15.389 1.00 97.44 78 GLU A O 1
ATOM 585 N N . ALA A 1 79 ? -4.338 -8.056 13.464 1.00 97.44 79 ALA A N 1
ATOM 586 C CA . ALA A 1 79 ? -3.673 -9.096 12.673 1.00 97.44 79 ALA A CA 1
ATOM 587 C C . ALA A 1 79 ? -2.146 -8.937 12.705 1.00 97.44 79 ALA A C 1
ATOM 589 O O . ALA A 1 79 ? -1.438 -9.920 12.891 1.00 97.44 79 ALA A O 1
ATOM 590 N N . LEU A 1 80 ? -1.644 -7.702 12.595 1.00 97.81 80 LEU A N 1
ATOM 591 C CA . LEU A 1 80 ? -0.208 -7.409 12.641 1.00 97.81 80 LEU A CA 1
ATOM 592 C C . LEU A 1 80 ? 0.414 -7.564 14.032 1.00 97.81 80 LEU A C 1
ATOM 594 O O . LEU A 1 80 ? 1.620 -7.772 14.128 1.00 97.81 80 LEU A O 1
ATOM 598 N N . VAL A 1 81 ? -0.372 -7.463 15.107 1.00 97.50 81 VAL A N 1
ATOM 599 C CA . VAL A 1 81 ? 0.099 -7.811 16.458 1.00 97.50 81 VAL A CA 1
ATOM 600 C C . VAL A 1 81 ? 0.350 -9.316 16.562 1.00 97.50 81 VAL A C 1
ATOM 602 O O . VAL A 1 81 ? 1.319 -9.725 17.195 1.00 97.50 81 VAL A O 1
ATOM 605 N N . ARG A 1 82 ? -0.497 -10.138 15.927 1.00 95.56 82 ARG A N 1
ATOM 606 C CA . ARG A 1 82 ? -0.353 -11.604 15.912 1.00 95.56 82 ARG A CA 1
ATOM 607 C C . ARG A 1 82 ? 0.740 -12.071 14.959 1.00 95.56 82 ARG A C 1
ATOM 609 O O . ARG A 1 82 ? 1.530 -12.936 15.316 1.00 95.56 82 ARG A O 1
ATOM 616 N N . ASP A 1 83 ? 0.777 -11.490 13.767 1.00 97.19 83 ASP A N 1
ATOM 617 C CA . ASP A 1 83 ? 1.773 -11.757 12.736 1.00 97.19 83 ASP A CA 1
ATOM 618 C C . ASP A 1 83 ? 2.238 -10.436 12.094 1.00 97.19 83 ASP A C 1
ATOM 620 O O . ASP A 1 83 ? 1.616 -9.936 11.147 1.00 97.19 83 ASP A O 1
ATOM 624 N N . PRO A 1 84 ? 3.364 -9.870 12.566 1.00 97.38 84 PRO A N 1
ATOM 625 C CA . PRO A 1 84 ? 3.931 -8.644 12.009 1.00 97.38 84 PRO A CA 1
ATOM 626 C C . PRO A 1 84 ? 4.359 -8.742 10.536 1.00 97.38 84 PRO A C 1
ATOM 628 O O . PRO A 1 84 ? 4.640 -7.705 9.925 1.00 97.38 84 PRO A O 1
ATOM 631 N N . GLY A 1 85 ? 4.477 -9.957 9.989 1.00 97.19 85 GLY A N 1
ATOM 632 C CA . GLY A 1 85 ? 4.840 -10.244 8.603 1.00 97.19 85 GLY A CA 1
ATOM 633 C C . GLY A 1 85 ? 3.644 -10.506 7.688 1.00 97.19 85 GLY A C 1
ATOM 634 O O . GLY A 1 85 ? 3.846 -10.723 6.494 1.00 97.19 85 GLY A O 1
ATOM 635 N N . SER A 1 86 ? 2.412 -10.456 8.206 1.00 98.31 86 SER A N 1
ATOM 636 C CA . SER A 1 86 ? 1.206 -10.755 7.433 1.00 98.31 86 SER A CA 1
ATOM 637 C C . SER A 1 86 ? 1.018 -9.766 6.277 1.00 98.31 86 SER A C 1
ATOM 639 O O . SER A 1 86 ? 0.511 -8.653 6.445 1.00 98.31 86 SER A O 1
ATOM 641 N N . VAL A 1 87 ? 1.400 -10.183 5.068 1.00 98.50 87 VAL A N 1
ATOM 642 C CA . VAL A 1 87 ? 1.281 -9.376 3.843 1.00 98.50 87 VAL A CA 1
ATOM 643 C C . VAL A 1 87 ? -0.164 -8.919 3.588 1.00 98.50 87 VAL A C 1
ATOM 645 O O . VAL A 1 87 ? -0.355 -7.724 3.341 1.00 98.50 87 VAL A O 1
ATOM 648 N N . PRO A 1 88 ? -1.204 -9.774 3.710 1.00 98.31 88 PRO A N 1
ATOM 649 C CA . PRO A 1 88 ? -2.591 -9.326 3.584 1.00 98.31 88 PRO A CA 1
ATOM 650 C C . PRO A 1 88 ? -2.961 -8.224 4.585 1.00 98.31 88 PRO A C 1
ATOM 652 O O . PRO A 1 88 ? -3.609 -7.247 4.209 1.00 98.31 88 PRO A O 1
ATOM 655 N N . ALA A 1 89 ? -2.510 -8.327 5.840 1.00 98.50 89 ALA A N 1
ATOM 656 C CA . ALA A 1 89 ? -2.778 -7.310 6.852 1.00 98.50 89 ALA A CA 1
ATOM 657 C C . ALA A 1 89 ? -2.020 -6.000 6.581 1.00 98.50 89 ALA A C 1
ATOM 659 O O . ALA A 1 89 ? -2.606 -4.926 6.711 1.00 98.50 89 ALA A O 1
ATOM 660 N N . LEU A 1 90 ? -0.756 -6.059 6.140 1.00 98.88 90 LEU A N 1
ATOM 661 C CA . LEU A 1 90 ? 0.016 -4.874 5.736 1.00 98.88 90 LEU A CA 1
ATOM 662 C C . LEU A 1 90 ? -0.668 -4.131 4.576 1.00 98.88 90 LEU A C 1
ATOM 664 O O . LEU A 1 90 ? -0.839 -2.909 4.635 1.00 98.88 90 LEU A O 1
ATOM 668 N N . ILE A 1 91 ? -1.122 -4.865 3.553 1.00 98.81 91 ILE A N 1
ATOM 669 C CA . ILE A 1 91 ? -1.899 -4.306 2.435 1.00 98.81 91 ILE A CA 1
ATOM 670 C C . ILE A 1 91 ? -3.225 -3.723 2.940 1.00 98.81 91 ILE A C 1
ATOM 672 O O . ILE A 1 91 ? -3.617 -2.631 2.514 1.00 98.81 91 ILE A O 1
ATOM 676 N N . GLY A 1 92 ? -3.898 -4.406 3.869 1.00 98.69 92 GLY A N 1
ATOM 677 C CA . GLY A 1 92 ? -5.128 -3.948 4.515 1.00 98.69 92 GLY A CA 1
ATOM 678 C C . GLY A 1 92 ? -4.954 -2.617 5.251 1.00 98.69 92 GLY A C 1
ATOM 679 O O . GLY A 1 92 ? -5.684 -1.662 4.972 1.00 98.69 92 GLY A O 1
ATOM 680 N N . VAL A 1 93 ? -3.939 -2.502 6.119 1.00 98.81 93 VAL A N 1
ATOM 681 C CA . VAL A 1 93 ? -3.577 -1.250 6.813 1.00 98.81 93 VAL A CA 1
ATOM 682 C C . VAL A 1 93 ? -3.269 -0.144 5.808 1.00 98.81 93 VAL A C 1
ATOM 684 O O . VAL A 1 93 ? -3.753 0.982 5.966 1.00 98.81 93 VAL A O 1
ATOM 687 N N . GLY A 1 94 ? -2.491 -0.450 4.768 1.00 98.62 94 GLY A N 1
ATOM 688 C CA . GLY A 1 94 ? -2.172 0.487 3.695 1.00 98.62 94 GLY A CA 1
ATOM 689 C C . GLY A 1 94 ? -3.424 1.034 3.009 1.00 98.62 94 GLY A C 1
ATOM 690 O O . GLY A 1 94 ? -3.634 2.245 2.928 1.00 98.62 94 GLY A O 1
ATOM 691 N N . THR A 1 95 ? -4.312 0.138 2.591 1.00 98.62 95 THR A N 1
ATOM 692 C CA . THR A 1 95 ? -5.545 0.478 1.868 1.00 98.62 95 THR A CA 1
ATOM 693 C C . THR A 1 95 ? -6.530 1.250 2.749 1.00 98.62 95 THR A C 1
ATOM 695 O O . THR A 1 95 ? -7.118 2.234 2.295 1.00 98.62 95 THR A O 1
ATOM 698 N N . ALA A 1 96 ? -6.685 0.865 4.019 1.00 98.75 96 ALA A N 1
ATOM 699 C CA . ALA A 1 96 ? -7.516 1.593 4.975 1.00 98.75 96 ALA A CA 1
ATOM 700 C C . ALA A 1 96 ? -6.985 3.020 5.193 1.00 98.75 96 ALA A C 1
ATOM 702 O O . ALA A 1 96 ? -7.733 3.987 5.068 1.00 98.75 96 ALA A O 1
ATOM 703 N N . ASN A 1 97 ? -5.675 3.188 5.410 1.00 98.81 97 ASN A N 1
ATOM 704 C CA . ASN A 1 97 ? -5.070 4.517 5.544 1.00 98.81 97 ASN A CA 1
ATOM 705 C C . ASN A 1 97 ? -5.221 5.361 4.271 1.00 98.81 97 ASN A C 1
ATOM 707 O O . ASN A 1 97 ? -5.467 6.561 4.372 1.00 98.81 97 ASN A O 1
ATOM 711 N N . GLN A 1 98 ? -5.143 4.757 3.081 1.00 98.31 98 GLN A N 1
ATOM 712 C CA . GLN A 1 98 ? -5.416 5.457 1.825 1.00 98.31 98 GLN A CA 1
ATOM 713 C C . GLN A 1 98 ? -6.854 5.993 1.777 1.00 98.31 98 GLN A C 1
ATOM 715 O O . GLN A 1 98 ? -7.064 7.141 1.380 1.00 98.31 98 GLN A O 1
ATOM 720 N N . ARG A 1 99 ? -7.846 5.176 2.158 1.00 98.19 99 ARG A N 1
ATOM 721 C CA . ARG A 1 99 ? -9.262 5.585 2.195 1.00 98.19 99 ARG A CA 1
ATOM 722 C C . ARG A 1 99 ? -9.508 6.713 3.196 1.00 98.19 99 ARG A C 1
ATOM 724 O O . ARG A 1 99 ? -10.302 7.599 2.912 1.00 98.19 99 ARG A O 1
ATOM 731 N N . LEU A 1 100 ? -8.744 6.727 4.284 1.00 98.31 100 LEU A N 1
ATOM 732 C CA . LEU A 1 100 ? -8.755 7.767 5.314 1.00 98.31 100 LEU A CA 1
ATOM 733 C C . LEU A 1 100 ? -7.930 9.018 4.967 1.00 98.31 100 LEU A C 1
ATOM 735 O O . LEU A 1 100 ? -7.780 9.901 5.807 1.00 98.31 100 LEU A O 1
ATOM 739 N N . GLY A 1 101 ? -7.328 9.093 3.775 1.00 97.50 101 GLY A N 1
ATOM 740 C CA . GLY A 1 101 ? -6.476 10.219 3.369 1.00 97.50 101 GLY A CA 1
ATOM 741 C C . GLY A 1 101 ? -5.099 10.263 4.048 1.00 97.50 101 GLY A C 1
ATOM 742 O O . GLY A 1 101 ? -4.325 11.192 3.833 1.00 97.50 101 GLY A O 1
ATOM 743 N N . ARG A 1 102 ? -4.735 9.240 4.826 1.00 98.69 102 ARG A N 1
ATOM 744 C CA . ARG A 1 102 ? -3.463 9.128 5.562 1.00 98.69 102 ARG A CA 1
ATOM 745 C C . ARG A 1 102 ? -2.366 8.552 4.663 1.00 98.69 102 ARG A C 1
ATOM 747 O O . ARG A 1 102 ? -1.781 7.507 4.951 1.00 98.69 102 ARG A O 1
ATOM 754 N N . LEU A 1 103 ? -2.100 9.228 3.547 1.00 98.50 103 LEU A N 1
ATOM 755 C CA . LEU A 1 103 ? -1.326 8.685 2.423 1.00 98.50 103 LEU A CA 1
ATOM 756 C C . LEU A 1 103 ? 0.110 8.280 2.790 1.00 98.50 103 LEU A C 1
ATOM 758 O O . LEU A 1 103 ? 0.543 7.195 2.421 1.00 98.50 103 LEU A O 1
ATOM 762 N N . LYS A 1 104 ? 0.836 9.084 3.577 1.00 98.44 104 LYS A N 1
ATOM 763 C CA . LYS A 1 104 ? 2.213 8.740 3.983 1.00 98.44 104 LYS A CA 1
ATOM 764 C C . LYS A 1 104 ? 2.283 7.527 4.914 1.00 98.44 104 LYS A C 1
ATOM 766 O O . LYS A 1 104 ? 3.204 6.721 4.816 1.00 98.44 104 LYS A O 1
ATOM 771 N N . ARG A 1 105 ? 1.276 7.341 5.778 1.00 98.44 105 ARG A N 1
ATOM 772 C CA . ARG A 1 105 ? 1.157 6.116 6.583 1.00 98.44 105 ARG A CA 1
ATOM 773 C C . ARG A 1 105 ? 0.832 4.924 5.688 1.00 98.44 105 ARG A C 1
ATOM 775 O O . ARG A 1 105 ? 1.453 3.883 5.851 1.00 98.44 105 ARG A O 1
ATOM 782 N N . ALA A 1 106 ? -0.082 5.089 4.730 1.00 98.75 106 ALA A N 1
ATOM 783 C CA . ALA A 1 106 ? -0.409 4.045 3.763 1.00 98.75 106 ALA A CA 1
ATOM 784 C C . ALA A 1 106 ? 0.829 3.569 2.987 1.00 98.75 106 ALA A C 1
ATOM 786 O O . ALA A 1 106 ? 1.072 2.367 2.907 1.00 98.75 106 ALA A O 1
ATOM 787 N N . GLU A 1 107 ? 1.639 4.510 2.492 1.00 98.81 107 GLU A N 1
ATOM 788 C CA . GLU A 1 107 ? 2.874 4.224 1.760 1.00 98.81 107 GLU A CA 1
ATOM 789 C C . GLU A 1 107 ? 3.828 3.349 2.580 1.00 98.81 107 GLU A C 1
ATOM 791 O O . GLU A 1 107 ? 4.264 2.312 2.090 1.00 98.81 107 GLU A O 1
ATOM 796 N N . LYS A 1 108 ? 4.087 3.698 3.848 1.00 98.69 108 LYS A N 1
ATOM 797 C CA . LYS A 1 108 ? 4.995 2.933 4.720 1.00 98.69 108 LYS A CA 1
ATOM 798 C C . LYS A 1 108 ? 4.611 1.451 4.824 1.00 98.69 108 LYS A C 1
ATOM 800 O O . LYS A 1 108 ? 5.477 0.583 4.750 1.00 98.69 108 LYS A O 1
ATOM 805 N N . PHE A 1 109 ? 3.324 1.155 5.012 1.00 98.75 109 PHE A N 1
ATOM 806 C CA . PHE A 1 109 ? 2.852 -0.228 5.136 1.00 98.75 109 PHE A CA 1
ATOM 807 C C . PHE A 1 109 ? 2.865 -0.972 3.797 1.00 98.75 109 PHE A C 1
ATOM 809 O O . PHE A 1 109 ? 3.200 -2.154 3.765 1.00 98.75 109 PHE A O 1
ATOM 816 N N . LEU A 1 110 ? 2.555 -0.288 2.693 1.00 98.81 110 LEU A N 1
ATOM 817 C CA . LEU A 1 110 ? 2.574 -0.886 1.357 1.00 98.81 110 LEU A CA 1
ATOM 818 C C . LEU A 1 110 ? 3.995 -1.155 0.853 1.00 98.81 110 LEU A C 1
ATOM 820 O O . LEU A 1 110 ? 4.209 -2.188 0.230 1.00 98.81 110 LEU A O 1
ATOM 824 N N . VAL A 1 111 ? 4.964 -0.289 1.170 1.00 98.88 111 VAL A N 1
ATOM 825 C CA . VAL A 1 111 ? 6.393 -0.543 0.912 1.00 98.88 111 VAL A CA 1
ATOM 826 C C . VAL A 1 111 ? 6.834 -1.817 1.628 1.00 98.88 111 VAL A C 1
ATOM 828 O O . VAL A 1 111 ? 7.336 -2.732 0.986 1.00 98.88 111 VAL A O 1
ATOM 831 N N . ARG A 1 112 ? 6.531 -1.944 2.926 1.00 98.69 112 ARG A N 1
ATOM 832 C CA . ARG A 1 112 ? 6.850 -3.165 3.679 1.00 98.69 112 ARG A CA 1
ATOM 833 C C . ARG A 1 112 ? 6.170 -4.411 3.097 1.00 98.69 112 ARG A C 1
ATOM 835 O O . ARG A 1 112 ? 6.765 -5.482 3.088 1.00 98.69 112 ARG A O 1
ATOM 842 N N . ALA A 1 113 ? 4.933 -4.290 2.613 1.00 98.75 113 ALA A N 1
ATOM 843 C CA . ALA A 1 113 ? 4.226 -5.409 1.991 1.00 98.75 113 ALA A CA 1
ATOM 844 C C . ALA A 1 113 ? 4.930 -5.908 0.718 1.00 98.75 113 ALA A C 1
ATOM 846 O O . ALA A 1 113 ? 5.068 -7.116 0.552 1.00 98.75 113 ALA A O 1
ATOM 847 N N . VAL A 1 114 ? 5.393 -5.004 -0.155 1.00 98.69 114 VAL A N 1
ATOM 848 C CA . VAL A 1 114 ? 6.101 -5.389 -1.392 1.00 98.69 114 VAL A CA 1
ATOM 849 C C . VAL A 1 114 ? 7.549 -5.817 -1.148 1.00 98.69 114 VAL A C 1
ATOM 851 O O . VAL A 1 114 ? 8.096 -6.565 -1.948 1.00 98.69 114 VAL A O 1
ATOM 854 N N . GLU A 1 115 ? 8.169 -5.392 -0.045 1.00 98.62 115 GLU A N 1
ATOM 855 C CA . GLU A 1 115 ? 9.466 -5.925 0.396 1.00 98.62 115 GLU A CA 1
ATOM 856 C C . GLU A 1 115 ? 9.347 -7.385 0.858 1.00 98.62 115 GLU A C 1
ATOM 858 O O . GLU A 1 115 ? 10.215 -8.197 0.549 1.00 98.62 115 GLU A O 1
ATOM 863 N N . LEU A 1 116 ? 8.267 -7.731 1.571 1.00 98.62 116 LEU A N 1
ATOM 864 C CA . LEU A 1 116 ? 8.016 -9.098 2.044 1.00 98.62 116 LEU A CA 1
ATOM 865 C C . LEU A 1 116 ? 7.449 -10.022 0.959 1.00 98.62 116 LEU A C 1
ATOM 867 O O . LEU A 1 116 ? 7.749 -11.212 0.962 1.00 98.62 116 LEU A O 1
ATOM 871 N N . ALA A 1 117 ? 6.640 -9.489 0.040 1.00 98.38 117 ALA A N 1
ATOM 872 C CA . ALA A 1 117 ? 6.093 -10.217 -1.104 1.00 98.38 117 ALA A CA 1
ATOM 873 C C . ALA A 1 117 ? 6.286 -9.415 -2.405 1.00 98.38 117 ALA A C 1
ATOM 875 O O . ALA A 1 117 ? 5.362 -8.725 -2.859 1.00 98.38 117 ALA A O 1
ATOM 876 N N . PRO A 1 118 ? 7.479 -9.503 -3.025 1.00 98.19 118 PRO A N 1
ATOM 877 C CA . PRO A 1 118 ? 7.796 -8.790 -4.264 1.00 98.19 118 PRO A CA 1
ATOM 878 C C . PRO A 1 118 ? 6.938 -9.199 -5.468 1.00 98.19 118 PRO A C 1
ATOM 880 O O . PRO A 1 118 ? 6.875 -8.461 -6.448 1.00 98.19 118 PRO A O 1
ATOM 883 N N . ASP A 1 119 ? 6.266 -10.343 -5.400 1.00 97.50 119 ASP A N 1
ATOM 884 C CA . ASP A 1 119 ? 5.348 -10.887 -6.404 1.00 97.50 119 ASP A CA 1
ATOM 885 C C . ASP A 1 119 ? 3.875 -10.489 -6.169 1.00 97.50 119 ASP A C 1
ATOM 887 O O . ASP A 1 119 ? 2.991 -10.835 -6.958 1.00 97.50 119 ASP A O 1
ATOM 891 N N . SER A 1 120 ? 3.583 -9.709 -5.121 1.00 98.00 120 SER A N 1
ATOM 892 C CA . SER A 1 120 ? 2.222 -9.276 -4.804 1.00 98.00 120 SER A CA 1
ATOM 893 C C . SER A 1 120 ? 1.708 -8.210 -5.777 1.00 98.00 120 SER A C 1
ATOM 895 O O . SER A 1 120 ? 1.944 -7.010 -5.605 1.00 98.00 120 SER A O 1
ATOM 897 N N . VAL A 1 121 ? 0.907 -8.633 -6.762 1.00 98.31 121 VAL A N 1
ATOM 898 C CA . VAL A 1 121 ? 0.191 -7.733 -7.691 1.00 98.31 121 VAL A CA 1
ATOM 899 C C . VAL A 1 121 ? -0.593 -6.655 -6.928 1.00 98.31 121 VAL A C 1
ATOM 901 O O . VAL A 1 121 ? -0.519 -5.468 -7.256 1.00 98.31 121 VAL A O 1
ATOM 904 N N . ALA A 1 122 ? -1.327 -7.054 -5.883 1.00 97.94 122 ALA A N 1
ATOM 905 C CA . ALA A 1 122 ? -2.146 -6.145 -5.083 1.00 97.94 122 ALA A CA 1
ATOM 906 C C . ALA A 1 122 ? -1.299 -5.127 -4.303 1.00 97.94 122 ALA A C 1
ATOM 908 O O . ALA A 1 122 ? -1.652 -3.946 -4.264 1.00 97.94 122 ALA A O 1
ATOM 909 N N . GLY A 1 123 ? -0.174 -5.560 -3.720 1.00 98.38 123 GLY A N 1
ATOM 910 C CA . GLY A 1 123 ? 0.752 -4.681 -3.007 1.00 98.38 123 GLY A CA 1
ATOM 911 C C . GLY A 1 123 ? 1.309 -3.585 -3.915 1.00 98.38 123 GLY A C 1
ATOM 912 O O . GLY A 1 123 ? 1.196 -2.400 -3.593 1.00 98.38 123 GLY A O 1
ATOM 913 N N . TRP A 1 124 ? 1.817 -3.965 -5.092 1.00 98.75 124 TRP A N 1
ATOM 914 C CA . TRP A 1 124 ? 2.361 -3.019 -6.071 1.00 98.75 124 TRP A CA 1
ATOM 915 C C . TRP A 1 124 ? 1.310 -2.059 -6.625 1.00 98.75 124 TRP A C 1
ATOM 917 O O . TRP A 1 124 ? 1.558 -0.853 -6.693 1.00 98.75 124 TRP A O 1
ATOM 927 N N . ASN A 1 125 ? 0.119 -2.557 -6.973 1.00 98.62 125 ASN A N 1
ATOM 928 C CA . ASN A 1 125 ? -0.954 -1.694 -7.460 1.00 98.62 125 ASN A CA 1
ATOM 929 C C . ASN A 1 125 ? -1.388 -0.681 -6.387 1.00 98.62 125 ASN A C 1
ATOM 931 O O . ASN A 1 125 ? -1.493 0.511 -6.672 1.00 98.62 125 ASN A O 1
ATOM 935 N N . ASN A 1 126 ? -1.583 -1.113 -5.140 1.00 98.62 126 ASN A N 1
ATOM 936 C CA . ASN A 1 126 ? -1.998 -0.209 -4.066 1.00 98.62 126 ASN A CA 1
ATOM 937 C C . ASN A 1 126 ? -0.902 0.815 -3.724 1.00 98.62 126 ASN A C 1
ATOM 939 O O . ASN A 1 126 ? -1.213 1.987 -3.501 1.00 98.62 126 ASN A O 1
ATOM 943 N N . LEU A 1 127 ? 0.376 0.416 -3.747 1.00 98.81 127 LEU A N 1
ATOM 944 C CA . LEU A 1 127 ? 1.502 1.342 -3.583 1.00 98.81 127 LEU A CA 1
ATOM 945 C C . LEU A 1 127 ? 1.513 2.406 -4.688 1.00 98.81 127 LEU A C 1
ATOM 947 O O . LEU A 1 127 ? 1.668 3.595 -4.399 1.00 98.81 127 LEU A O 1
ATOM 951 N N . GLY A 1 128 ? 1.287 1.997 -5.939 1.00 98.56 128 GLY A N 1
ATOM 952 C CA . GLY A 1 128 ? 1.164 2.912 -7.071 1.00 98.56 128 GLY A CA 1
ATOM 953 C C . GLY A 1 128 ? 0.033 3.925 -6.884 1.00 98.56 128 GLY A C 1
ATOM 954 O O . GLY A 1 128 ? 0.246 5.122 -7.075 1.00 98.56 128 GLY A O 1
ATOM 955 N N . VAL A 1 129 ? -1.148 3.484 -6.431 1.00 98.56 129 VAL A N 1
ATOM 956 C CA . VAL A 1 129 ? -2.292 4.379 -6.164 1.00 98.56 129 VAL A CA 1
ATOM 957 C C . VAL A 1 129 ? -1.955 5.410 -5.088 1.00 98.56 129 VAL A C 1
ATOM 959 O O . VAL A 1 129 ? -2.274 6.592 -5.245 1.00 98.56 129 VAL A O 1
ATOM 962 N N . VAL A 1 130 ? -1.308 4.989 -4.000 1.00 98.75 130 VAL A N 1
ATOM 963 C CA . VAL A 1 130 ? -0.912 5.898 -2.917 1.00 98.75 130 VAL A CA 1
ATOM 964 C C . VAL A 1 130 ? 0.109 6.924 -3.404 1.00 98.75 130 VAL A C 1
ATOM 966 O O . VAL A 1 130 ? -0.100 8.119 -3.196 1.00 98.75 130 VAL A O 1
ATOM 969 N N . ARG A 1 131 ? 1.157 6.495 -4.114 1.00 98.38 131 ARG A N 1
ATOM 970 C CA . ARG A 1 131 ? 2.182 7.392 -4.675 1.00 98.38 131 ARG A CA 1
ATOM 971 C C . ARG A 1 131 ? 1.616 8.362 -5.702 1.00 98.38 131 ARG A C 1
ATOM 973 O O . ARG A 1 131 ? 1.959 9.539 -5.699 1.00 98.38 131 ARG A O 1
ATOM 980 N N . TYR A 1 132 ? 0.669 7.909 -6.521 1.00 97.50 132 TYR A N 1
ATOM 981 C CA . TYR A 1 132 ? -0.034 8.781 -7.457 1.00 97.50 132 TYR A CA 1
ATOM 982 C C . TYR A 1 132 ? -0.804 9.886 -6.719 1.00 97.50 132 TYR A C 1
ATOM 984 O O . TYR A 1 132 ? -0.708 11.056 -7.081 1.00 97.50 132 TYR A O 1
ATOM 992 N N . LYS A 1 133 ? -1.533 9.537 -5.648 1.00 96.69 133 LYS A N 1
ATOM 993 C CA . LYS A 1 133 ? -2.252 10.511 -4.806 1.00 96.69 133 LYS A CA 1
ATOM 994 C C . LYS A 1 133 ? -1.314 11.470 -4.064 1.00 96.69 133 LYS A C 1
ATOM 996 O O . LYS A 1 133 ? -1.735 12.574 -3.738 1.00 96.69 133 LYS A O 1
ATOM 1001 N N . LEU A 1 134 ? -0.073 11.061 -3.809 1.00 96.94 134 LEU A N 1
ATOM 1002 C CA . LEU A 1 134 ? 0.987 11.903 -3.247 1.00 96.94 134 LEU A CA 1
ATOM 1003 C C . LEU A 1 134 ? 1.653 12.825 -4.286 1.00 96.94 134 LEU A C 1
ATOM 1005 O O . LEU A 1 134 ? 2.454 13.671 -3.905 1.00 96.94 134 LEU A O 1
ATOM 1009 N N . GLY A 1 135 ? 1.332 12.686 -5.577 1.00 94.88 135 GLY A N 1
ATOM 1010 C CA . GLY A 1 135 ? 1.963 13.444 -6.664 1.00 94.88 135 GLY A CA 1
ATOM 1011 C C . GLY A 1 135 ? 3.295 12.858 -7.146 1.00 94.88 135 GLY A C 1
ATOM 1012 O O . GLY A 1 135 ? 3.957 13.432 -8.007 1.00 94.88 135 GLY A O 1
ATOM 1013 N N . GLU A 1 136 ? 3.688 11.691 -6.641 1.00 95.00 136 GLU A N 1
ATOM 1014 C CA . GLU A 1 136 ? 4.945 11.014 -6.965 1.00 95.00 136 GLU A CA 1
ATOM 1015 C C . GLU A 1 136 ? 4.780 10.158 -8.232 1.00 95.00 136 GLU A C 1
ATOM 1017 O O . GLU A 1 136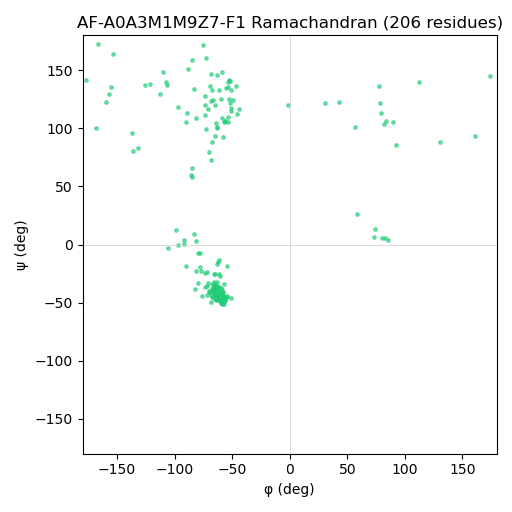 ? 4.924 8.934 -8.225 1.00 95.00 136 GLU A O 1
ATOM 1022 N N . TYR A 1 137 ? 4.427 10.803 -9.346 1.00 93.94 137 TYR A N 1
ATOM 1023 C CA . TYR A 1 137 ? 3.945 10.121 -10.551 1.00 93.94 137 TYR A CA 1
ATOM 1024 C C . TYR A 1 137 ? 4.959 9.148 -11.171 1.00 93.94 137 TYR A C 1
ATOM 1026 O O . TYR A 1 137 ? 4.563 8.066 -11.599 1.00 93.94 137 TYR A O 1
ATOM 1034 N N . LYS A 1 138 ? 6.261 9.470 -11.146 1.00 92.88 138 LYS A N 1
ATOM 1035 C CA . LYS A 1 138 ? 7.334 8.559 -11.599 1.00 92.88 138 LYS A CA 1
ATOM 1036 C C . LYS A 1 138 ? 7.361 7.264 -10.781 1.00 92.88 138 LYS A C 1
ATOM 1038 O O . LYS A 1 138 ? 7.396 6.166 -11.335 1.00 92.88 138 LYS A O 1
ATOM 1043 N N . ALA A 1 139 ? 7.292 7.384 -9.456 1.00 95.12 139 ALA A N 1
ATOM 1044 C CA . ALA A 1 139 ? 7.306 6.239 -8.552 1.00 95.12 139 ALA A CA 1
ATOM 1045 C C . ALA A 1 139 ? 5.995 5.433 -8.622 1.00 95.12 139 ALA A C 1
ATOM 1047 O O . ALA A 1 139 ? 6.018 4.207 -8.496 1.00 95.12 139 ALA A O 1
ATOM 1048 N N . ALA A 1 140 ? 4.865 6.103 -8.869 1.00 97.44 140 ALA A N 1
ATOM 1049 C CA . ALA A 1 140 ? 3.588 5.453 -9.142 1.00 97.44 140 ALA A CA 1
ATOM 1050 C C . ALA A 1 140 ? 3.620 4.649 -10.449 1.00 97.44 140 ALA A C 1
ATOM 1052 O 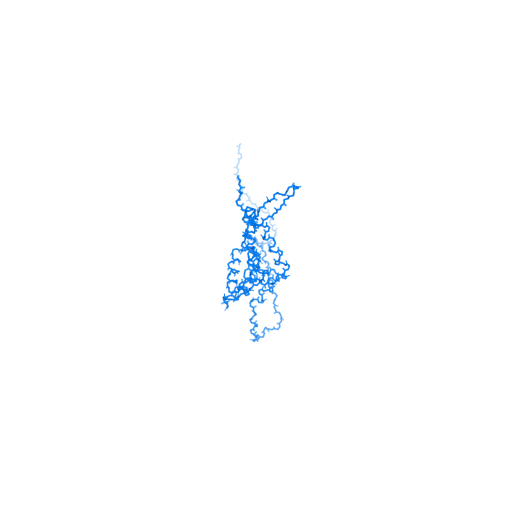O . ALA A 1 140 ? 3.234 3.483 -10.455 1.00 97.44 140 ALA A O 1
ATOM 1053 N N . HIS A 1 141 ? 4.135 5.241 -11.533 1.00 96.38 141 HIS A N 1
ATOM 1054 C CA . HIS A 1 141 ? 4.296 4.581 -12.830 1.00 96.38 141 HIS A CA 1
ATOM 1055 C C . HIS A 1 141 ? 5.156 3.317 -12.707 1.00 96.38 141 HIS A C 1
ATOM 1057 O O . HIS A 1 141 ? 4.753 2.253 -13.173 1.00 96.38 141 HIS A O 1
ATOM 1063 N N . ALA A 1 142 ? 6.289 3.398 -12.001 1.00 96.25 142 ALA A N 1
ATOM 1064 C CA . ALA A 1 142 ? 7.138 2.239 -11.740 1.00 96.25 142 ALA A CA 1
ATOM 1065 C C . ALA A 1 142 ? 6.390 1.118 -10.995 1.00 96.25 142 ALA A C 1
ATOM 1067 O O . ALA A 1 142 ? 6.454 -0.036 -11.414 1.00 96.25 142 ALA A O 1
ATOM 1068 N N . ALA A 1 143 ? 5.639 1.452 -9.939 1.00 97.88 143 ALA A N 1
ATOM 1069 C CA . ALA A 1 143 ? 4.868 0.474 -9.170 1.00 97.88 143 ALA A CA 1
ATOM 1070 C C . ALA A 1 143 ? 3.745 -0.176 -9.999 1.00 97.88 143 ALA A C 1
ATOM 1072 O O . ALA A 1 143 ? 3.597 -1.398 -9.987 1.00 97.88 143 ALA A O 1
ATOM 1073 N N . PHE A 1 144 ? 2.992 0.612 -10.775 1.00 98.19 144 PHE A N 1
ATOM 1074 C CA . PHE A 1 144 ? 1.960 0.080 -11.669 1.00 98.19 144 PHE A CA 1
ATOM 1075 C C . PHE A 1 144 ? 2.539 -0.799 -12.773 1.00 98.19 144 PHE A C 1
ATOM 1077 O O . PHE A 1 144 ? 1.945 -1.822 -13.101 1.00 98.19 144 PHE A O 1
ATOM 1084 N N . ARG A 1 145 ? 3.710 -0.447 -13.313 1.00 97.56 145 ARG A N 1
ATOM 1085 C CA . ARG A 1 145 ? 4.400 -1.258 -14.321 1.00 97.56 145 ARG A CA 1
ATOM 1086 C C . ARG A 1 145 ? 4.769 -2.628 -13.755 1.00 97.56 145 ARG A C 1
ATOM 1088 O O . ARG A 1 145 ? 4.539 -3.632 -14.423 1.00 97.56 145 ARG A O 1
ATOM 1095 N N . THR A 1 146 ? 5.280 -2.676 -12.523 1.00 97.62 146 THR A N 1
ATOM 1096 C CA . THR A 1 146 ? 5.562 -3.942 -11.831 1.00 97.62 146 THR A CA 1
ATOM 1097 C C . THR A 1 146 ? 4.284 -4.752 -11.612 1.00 97.62 146 THR A C 1
ATOM 1099 O O . THR A 1 146 ? 4.246 -5.924 -11.973 1.00 97.62 146 THR A O 1
ATOM 1102 N N . ALA A 1 147 ? 3.208 -4.131 -11.112 1.00 98.31 147 ALA A N 1
ATOM 1103 C CA . ALA A 1 147 ? 1.923 -4.811 -10.923 1.00 98.31 147 ALA A CA 1
ATOM 1104 C C . ALA A 1 147 ? 1.368 -5.389 -12.239 1.00 98.31 147 ALA A C 1
ATOM 1106 O O . ALA A 1 147 ? 0.888 -6.519 -12.270 1.00 98.31 147 ALA A O 1
ATOM 1107 N N . PHE A 1 148 ? 1.462 -4.624 -13.332 1.00 97.88 148 PHE A N 1
ATOM 1108 C CA . PHE A 1 148 ? 0.989 -5.023 -14.657 1.00 97.88 148 PHE A CA 1
ATOM 1109 C C . PHE A 1 148 ? 1.782 -6.207 -15.214 1.00 97.88 148 PHE A C 1
ATOM 1111 O O . PHE A 1 148 ? 1.191 -7.136 -15.761 1.00 97.88 148 PHE A O 1
ATOM 1118 N N . ALA A 1 149 ? 3.107 -6.198 -15.039 1.00 97.06 149 ALA A N 1
ATOM 1119 C CA . ALA A 1 149 ? 3.970 -7.300 -15.450 1.00 97.06 149 ALA A CA 1
ATOM 1120 C C . ALA A 1 149 ? 3.665 -8.587 -14.665 1.00 97.06 149 ALA A C 1
ATOM 1122 O O . ALA A 1 149 ? 3.523 -9.648 -15.270 1.00 97.06 149 ALA A O 1
ATOM 1123 N N . LEU A 1 150 ? 3.497 -8.491 -13.341 1.00 96.31 150 LEU A N 1
ATOM 1124 C CA . LEU A 1 150 ? 3.166 -9.632 -12.476 1.00 96.31 150 LEU A CA 1
ATOM 1125 C C . LEU A 1 150 ? 1.787 -10.236 -12.794 1.00 96.31 150 LEU A C 1
ATOM 1127 O O . LEU A 1 150 ? 1.615 -11.450 -12.741 1.00 96.31 150 LEU A O 1
ATOM 1131 N N . ASP A 1 151 ? 0.813 -9.412 -13.190 1.00 96.75 151 ASP A N 1
ATOM 1132 C CA . ASP A 1 151 ? -0.498 -9.881 -13.660 1.00 96.75 151 ASP A CA 1
ATOM 1133 C C . ASP A 1 151 ? -0.508 -10.288 -15.152 1.00 96.75 151 ASP A C 1
ATOM 1135 O O . ASP A 1 151 ? -1.561 -10.521 -15.746 1.00 96.75 151 ASP A O 1
ATOM 1139 N N . GLY A 1 152 ? 0.650 -10.364 -15.814 1.00 95.00 152 GLY A N 1
ATOM 1140 C CA . GLY A 1 152 ? 0.734 -10.738 -17.231 1.00 95.00 152 GLY A CA 1
ATOM 1141 C C . GLY A 1 152 ? -0.061 -9.816 -18.165 1.00 95.00 152 GLY A C 1
ATOM 1142 O O . GLY A 1 152 ? -0.531 -10.253 -19.213 1.00 95.00 152 GLY A O 1
ATOM 1143 N N . GLY A 1 153 ? -0.269 -8.561 -17.768 1.00 91.81 153 GLY A N 1
ATOM 1144 C CA . GLY A 1 153 ? -0.931 -7.531 -18.563 1.00 91.81 153 GLY A CA 1
ATOM 1145 C C . GLY A 1 153 ? -2.455 -7.645 -18.714 1.00 91.81 153 GLY A C 1
ATOM 1146 O O . GLY A 1 153 ? -3.039 -6.963 -19.565 1.00 91.81 153 GLY A O 1
ATOM 1147 N N . ARG A 1 154 ? -3.115 -8.493 -17.915 1.00 92.12 154 ARG A N 1
ATOM 1148 C CA . ARG A 1 154 ? -4.543 -8.820 -18.078 1.00 92.12 154 ARG A CA 1
ATOM 1149 C C . ARG A 1 154 ? -5.486 -7.791 -17.451 1.00 92.12 154 ARG A C 1
ATOM 1151 O O . ARG A 1 154 ? -6.520 -7.485 -18.042 1.00 92.12 154 ARG A O 1
ATOM 1158 N N . SER A 1 155 ? -5.150 -7.235 -16.287 1.00 95.69 155 SER A N 1
ATOM 1159 C CA . SER A 1 155 ? -6.034 -6.320 -15.559 1.00 95.69 155 SER A CA 1
ATOM 1160 C C . SER A 1 155 ? -6.179 -4.952 -16.231 1.00 95.69 155 SER A C 1
ATOM 1162 O O . SER A 1 155 ? -5.241 -4.151 -16.292 1.00 95.69 155 SER A O 1
ATOM 1164 N N . GLU A 1 156 ? -7.408 -4.648 -16.659 1.00 95.75 156 GLU A N 1
ATOM 1165 C CA . GLU A 1 156 ? -7.797 -3.339 -17.194 1.00 95.75 156 GLU A CA 1
ATOM 1166 C C . GLU A 1 156 ? -7.555 -2.206 -16.195 1.00 95.75 156 GLU A C 1
ATOM 1168 O O . GLU A 1 156 ? -7.042 -1.148 -16.550 1.00 95.75 156 GLU A O 1
ATOM 1173 N N . SER A 1 157 ? -7.868 -2.434 -14.918 1.00 94.44 157 SER A N 1
ATOM 1174 C CA . SER A 1 157 ? -7.713 -1.401 -13.891 1.00 94.44 157 SER A CA 1
ATOM 1175 C C . SER A 1 157 ? -6.245 -1.036 -13.663 1.00 94.44 157 SER A C 1
ATOM 1177 O O . SER A 1 157 ? -5.921 0.142 -13.509 1.00 94.44 157 SER A O 1
ATOM 1179 N N . ILE A 1 158 ? -5.342 -2.022 -13.710 1.00 96.50 158 ILE A N 1
ATOM 1180 C CA . ILE A 1 158 ? -3.902 -1.781 -13.581 1.00 96.50 158 ILE A CA 1
ATOM 1181 C C . ILE A 1 158 ? -3.371 -1.064 -14.828 1.00 96.50 158 ILE A C 1
ATOM 1183 O O . ILE A 1 158 ? -2.595 -0.117 -14.692 1.00 96.50 158 ILE A O 1
ATOM 1187 N N . ARG A 1 159 ? -3.827 -1.439 -16.032 1.00 96.38 159 ARG A N 1
ATOM 1188 C CA . ARG A 1 159 ? -3.463 -0.740 -17.277 1.00 96.38 159 ARG A CA 1
ATOM 1189 C C . ARG A 1 159 ? -3.874 0.728 -17.237 1.00 96.38 159 ARG A C 1
ATOM 1191 O O . ARG A 1 159 ? -3.051 1.607 -17.478 1.00 96.38 159 ARG A O 1
ATOM 1198 N N . ARG A 1 160 ? -5.116 0.996 -16.830 1.00 96.00 160 ARG A N 1
ATOM 1199 C CA . ARG A 1 160 ? -5.650 2.352 -16.662 1.00 96.00 160 ARG A CA 1
ATOM 1200 C C . ARG A 1 160 ? -4.823 3.176 -15.673 1.00 96.00 160 ARG A C 1
ATOM 1202 O O . ARG A 1 160 ? -4.518 4.337 -15.940 1.00 96.00 160 ARG A O 1
ATOM 1209 N N . ASN A 1 161 ? -4.447 2.582 -14.540 1.00 96.19 161 ASN A N 1
ATOM 1210 C CA . ASN A 1 161 ? -3.593 3.224 -13.541 1.00 96.19 161 ASN A CA 1
ATOM 1211 C C . ASN A 1 161 ? -2.198 3.553 -14.097 1.00 96.19 161 ASN A C 1
ATOM 1213 O O . ASN A 1 161 ? -1.693 4.657 -13.882 1.00 96.19 161 ASN A O 1
ATOM 1217 N N . LEU A 1 162 ? -1.598 2.616 -14.838 1.00 94.88 162 LEU A N 1
ATOM 1218 C CA . LEU A 1 162 ? -0.301 2.792 -15.488 1.00 94.88 162 LEU A CA 1
ATOM 1219 C C . LEU A 1 162 ? -0.332 3.947 -16.497 1.00 94.88 162 LEU A C 1
ATOM 1221 O O . LEU A 1 162 ? 0.517 4.837 -16.440 1.00 94.88 162 LEU A O 1
ATOM 1225 N N . GLU A 1 163 ? -1.337 3.977 -17.373 1.00 92.44 163 GLU A N 1
ATOM 1226 C CA . GLU A 1 163 ? -1.540 5.052 -18.350 1.00 92.44 163 GLU A CA 1
ATOM 1227 C C . GLU A 1 163 ? -1.698 6.414 -17.672 1.00 92.44 163 GLU A C 1
ATOM 1229 O O . GLU A 1 163 ? -1.042 7.384 -18.053 1.00 92.44 163 GLU A O 1
ATOM 1234 N N . LEU A 1 164 ? -2.539 6.486 -16.637 1.00 90.81 164 LEU A N 1
ATOM 1235 C CA . LEU A 1 164 ? -2.790 7.718 -15.899 1.00 90.81 164 LEU A CA 1
ATOM 1236 C C . LEU A 1 164 ? -1.511 8.256 -15.240 1.00 90.81 164 LEU A C 1
ATOM 1238 O O . LEU A 1 164 ? -1.238 9.458 -15.298 1.00 90.81 164 LEU A O 1
ATOM 1242 N N . ALA A 1 165 ? -0.712 7.372 -14.640 1.00 91.88 165 ALA A N 1
ATOM 1243 C CA . ALA A 1 165 ? 0.573 7.744 -14.063 1.00 91.88 165 ALA A CA 1
ATOM 1244 C C . ALA A 1 165 ? 1.576 8.192 -15.134 1.00 91.88 165 ALA A C 1
ATOM 1246 O O . ALA A 1 165 ? 2.304 9.150 -14.893 1.00 91.88 165 ALA A O 1
ATOM 1247 N N . ARG A 1 166 ? 1.574 7.571 -16.324 1.00 86.00 166 ARG A N 1
ATOM 1248 C CA . ARG A 1 166 ? 2.423 7.974 -17.455 1.00 86.00 166 ARG A CA 1
ATOM 1249 C C . ARG A 1 166 ? 2.104 9.387 -17.937 1.00 86.00 166 ARG A C 1
ATOM 1251 O O . ARG A 1 166 ? 3.019 10.160 -18.153 1.00 86.00 166 ARG A O 1
ATOM 1258 N N . PHE A 1 167 ? 0.827 9.752 -18.067 1.00 81.06 167 PHE A N 1
ATOM 1259 C CA . PHE A 1 167 ? 0.449 11.105 -18.504 1.00 81.06 167 PHE A CA 1
ATOM 1260 C C . PHE A 1 167 ? 0.837 12.198 -17.503 1.00 81.06 167 PHE A C 1
ATOM 1262 O O . PHE A 1 167 ? 1.139 13.319 -17.900 1.00 81.06 167 PHE A O 1
ATOM 1269 N N . ARG A 1 168 ? 0.794 11.893 -16.200 1.00 79.50 168 ARG A N 1
ATOM 1270 C CA . ARG A 1 168 ? 1.139 12.854 -15.139 1.00 79.50 168 ARG A CA 1
ATOM 1271 C C . ARG A 1 168 ? 2.605 12.852 -14.747 1.00 79.50 168 ARG A C 1
ATOM 1273 O O . ARG A 1 168 ? 3.067 13.805 -14.128 1.00 79.50 168 ARG A O 1
ATOM 1280 N N . SER A 1 169 ? 3.322 11.791 -15.078 1.00 72.00 169 SER A N 1
ATOM 1281 C CA . SER A 1 169 ? 4.767 11.749 -14.997 1.00 72.00 169 SER A CA 1
ATOM 1282 C C . SER A 1 169 ? 5.307 12.422 -16.252 1.00 72.00 169 SER A C 1
ATOM 1284 O O . SER A 1 169 ? 5.213 11.821 -17.317 1.00 72.00 169 SER A O 1
ATOM 1286 N N . PRO A 1 170 ? 5.906 13.624 -16.181 1.00 60.16 170 PRO A N 1
ATOM 1287 C CA . PRO A 1 170 ? 6.760 14.095 -17.255 1.00 60.16 170 PRO A CA 1
ATOM 1288 C C . PRO A 1 170 ? 8.021 13.214 -17.249 1.00 60.16 170 PRO A C 1
ATOM 1290 O O . PRO A 1 170 ? 9.102 13.613 -16.826 1.00 60.16 170 PRO A O 1
ATOM 1293 N N . GLU A 1 171 ? 7.892 11.965 -17.688 1.00 59.78 171 GLU A N 1
ATOM 1294 C CA . GLU A 1 171 ? 8.837 11.502 -18.685 1.00 59.78 171 GLU A CA 1
ATOM 1295 C C . GLU A 1 171 ? 8.485 12.336 -19.908 1.00 59.78 171 GLU A C 1
ATOM 1297 O O . GLU A 1 171 ? 7.626 11.986 -20.714 1.00 59.78 171 GLU A O 1
ATOM 1302 N N . THR A 1 172 ? 9.107 13.512 -20.000 1.00 51.47 172 THR A N 1
ATOM 1303 C CA . THR A 1 172 ? 9.434 14.040 -21.312 1.00 51.47 172 THR A CA 1
ATOM 1304 C C . THR A 1 172 ? 9.981 12.839 -22.063 1.00 51.47 172 THR A C 1
ATOM 1306 O O . THR A 1 172 ? 10.972 12.249 -21.622 1.00 51.47 172 THR A O 1
ATOM 1309 N N . VAL A 1 173 ? 9.304 12.411 -23.134 1.00 59.81 173 VAL A N 1
ATOM 1310 C CA . VAL A 1 173 ? 10.025 11.711 -24.192 1.00 59.81 173 VAL A CA 1
ATOM 1311 C C . VAL A 1 173 ? 11.245 12.586 -24.387 1.00 59.81 173 VAL A C 1
ATOM 1313 O O . VAL A 1 173 ? 11.089 13.773 -24.675 1.00 59.81 173 VAL A O 1
ATOM 1316 N N . ASP A 1 174 ? 12.411 12.059 -24.035 1.00 64.00 174 ASP A N 1
ATOM 1317 C CA . ASP A 1 174 ? 13.659 12.774 -24.202 1.00 64.00 174 ASP A CA 1
ATOM 1318 C C . ASP A 1 174 ? 13.879 12.816 -25.709 1.00 64.00 174 ASP A C 1
ATOM 1320 O O . ASP A 1 174 ? 14.499 11.937 -26.301 1.00 6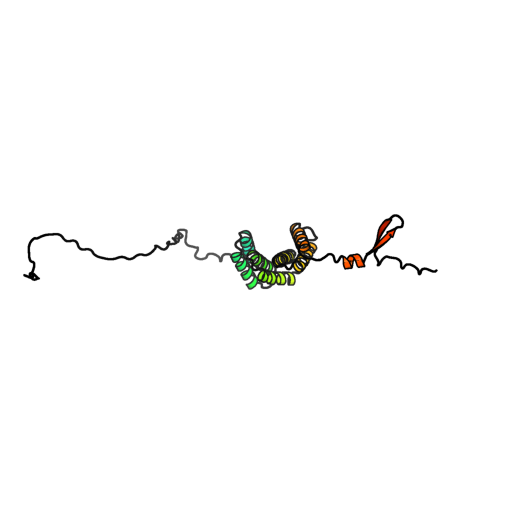4.00 174 ASP A O 1
ATOM 1324 N N . ILE A 1 175 ? 13.176 13.756 -26.339 1.00 65.06 175 ILE A N 1
ATOM 1325 C CA . ILE A 1 175 ? 13.159 13.990 -27.771 1.00 65.06 175 ILE A CA 1
ATOM 1326 C C . ILE A 1 175 ? 14.562 14.333 -28.230 1.00 65.06 175 ILE A C 1
ATOM 1328 O O . ILE A 1 175 ? 14.894 13.984 -29.350 1.00 65.06 175 ILE A O 1
ATOM 1332 N N . ASP A 1 176 ? 15.394 14.898 -27.355 1.00 62.84 176 ASP A N 1
ATOM 1333 C CA . ASP A 1 176 ? 16.798 15.163 -27.630 1.00 62.84 176 ASP A CA 1
ATOM 1334 C C . ASP A 1 176 ? 17.596 13.854 -27.666 1.00 62.84 176 ASP A C 1
ATOM 1336 O O . ASP A 1 176 ? 18.356 13.633 -28.607 1.00 62.84 176 ASP A O 1
ATOM 1340 N N . ARG A 1 177 ? 17.366 12.915 -26.734 1.00 69.50 177 ARG A N 1
ATOM 1341 C CA . ARG A 1 177 ? 17.966 11.570 -26.803 1.00 69.50 177 ARG A CA 1
ATOM 1342 C C . ARG A 1 177 ? 17.475 10.789 -28.017 1.00 69.50 177 ARG A C 1
ATOM 1344 O O . ARG A 1 177 ? 18.291 10.219 -28.734 1.00 69.50 177 ARG A O 1
ATOM 1351 N N . VAL A 1 178 ? 16.169 10.771 -28.275 1.00 69.25 178 VAL A N 1
ATOM 1352 C CA . VAL A 1 178 ? 15.601 10.074 -29.440 1.00 69.25 178 VAL A CA 1
ATOM 1353 C C . VAL A 1 178 ? 16.112 10.712 -30.736 1.00 69.25 178 VAL A C 1
ATOM 1355 O O . VAL A 1 178 ? 16.580 10.002 -31.614 1.00 69.25 178 VAL A O 1
ATOM 1358 N N . ALA A 1 179 ? 16.135 12.040 -30.849 1.00 70.00 179 ALA A N 1
ATOM 1359 C CA . ALA A 1 179 ? 16.717 12.730 -32.000 1.00 70.00 179 ALA A CA 1
ATOM 1360 C C . ALA A 1 179 ? 18.238 12.533 -32.100 1.00 70.00 179 ALA A C 1
ATOM 1362 O O . ALA A 1 179 ? 18.780 12.591 -33.194 1.00 70.00 179 ALA A O 1
ATOM 1363 N N . SER A 1 180 ? 18.946 12.270 -30.998 1.00 75.75 180 SER A N 1
ATOM 1364 C CA . SER A 1 180 ? 20.375 11.935 -31.054 1.00 75.75 180 SER A CA 1
ATOM 1365 C C . SER A 1 180 ? 20.646 10.524 -31.588 1.00 75.75 180 SER A C 1
ATOM 1367 O O . SER A 1 180 ? 21.726 10.282 -32.127 1.00 75.75 180 SER A O 1
ATOM 1369 N N . GLU A 1 181 ? 19.677 9.609 -31.465 1.00 83.75 181 GLU A N 1
ATOM 1370 C CA . GLU A 1 181 ? 19.756 8.230 -31.967 1.00 83.75 181 GLU A CA 1
ATOM 1371 C C . GLU A 1 181 ? 19.438 8.140 -33.468 1.00 83.75 181 GLU A C 1
ATOM 1373 O O . GLU A 1 181 ? 19.901 7.216 -34.134 1.00 83.75 181 GLU A O 1
ATOM 1378 N N . PHE A 1 182 ? 18.713 9.114 -34.023 1.00 83.69 182 PHE A N 1
ATOM 1379 C CA . PHE A 1 182 ? 18.252 9.086 -35.408 1.00 83.69 182 PHE A CA 1
ATOM 1380 C C . PHE A 1 182 ? 18.664 10.324 -36.203 1.00 83.69 182 PHE A C 1
ATOM 1382 O O . PHE A 1 182 ? 18.522 11.454 -35.752 1.00 83.69 182 PHE A O 1
ATOM 1389 N N . GLU A 1 183 ? 19.099 10.123 -37.441 1.00 85.69 183 GLU A N 1
ATOM 1390 C CA . GLU A 1 183 ? 19.425 11.201 -38.367 1.00 85.69 183 GLU A CA 1
ATOM 1391 C C . GLU A 1 183 ? 18.382 11.327 -39.478 1.00 85.69 183 GLU A C 1
ATOM 1393 O O . GLU A 1 183 ? 17.905 10.328 -40.019 1.00 85.69 183 GLU A O 1
ATOM 1398 N N . LEU A 1 184 ? 18.041 12.569 -39.831 1.00 86.00 184 LEU A N 1
ATOM 1399 C CA . LEU A 1 184 ? 17.189 12.875 -40.976 1.00 86.00 184 LEU A CA 1
ATOM 1400 C C . LEU A 1 184 ? 18.050 13.066 -42.224 1.00 86.00 184 LEU A C 1
ATOM 1402 O O . LEU A 1 184 ? 18.672 14.110 -42.411 1.00 86.00 184 LEU A O 1
ATOM 1406 N N . VAL A 1 185 ? 18.031 12.076 -43.113 1.00 87.25 185 VAL A N 1
ATOM 1407 C CA . VAL A 1 185 ? 18.754 12.120 -44.386 1.00 87.25 185 VAL A CA 1
ATOM 1408 C C . VAL A 1 185 ? 17.804 12.555 -45.496 1.00 87.25 185 VAL A C 1
ATOM 1410 O O . VAL A 1 185 ? 16.818 11.873 -45.789 1.00 87.25 185 VAL A O 1
ATOM 1413 N N . ARG A 1 186 ? 18.102 13.688 -46.141 1.00 85.31 186 ARG A N 1
ATOM 1414 C CA . ARG A 1 186 ? 17.335 14.183 -47.292 1.00 85.31 186 ARG A CA 1
ATOM 1415 C C . ARG A 1 186 ? 17.645 13.347 -48.533 1.00 85.31 186 ARG A C 1
ATOM 1417 O O . ARG A 1 186 ? 18.800 13.201 -48.924 1.00 85.31 186 ARG A O 1
ATOM 1424 N N . ARG A 1 187 ? 16.609 12.846 -49.196 1.00 84.94 187 ARG A N 1
ATOM 1425 C CA . ARG A 1 187 ? 16.695 12.237 -50.525 1.00 84.94 187 ARG A CA 1
ATOM 1426 C C . ARG A 1 187 ? 16.525 13.311 -51.602 1.00 84.94 187 ARG A C 1
ATOM 1428 O O . ARG A 1 187 ? 15.897 14.349 -51.387 1.00 84.94 187 ARG A O 1
ATOM 1435 N N . GLY A 1 188 ? 17.141 13.084 -52.764 1.00 79.06 188 GLY A N 1
ATOM 1436 C CA . GLY A 1 188 ? 17.185 14.044 -53.878 1.00 79.06 188 GLY A CA 1
ATOM 1437 C C . GLY A 1 188 ? 15.813 14.421 -54.454 1.00 79.06 188 GLY A C 1
ATOM 1438 O O . GLY A 1 188 ? 15.709 15.419 -55.158 1.00 79.06 188 GLY A O 1
ATOM 1439 N N . ASP A 1 189 ? 14.766 13.673 -54.110 1.00 88.38 189 ASP A N 1
ATOM 1440 C CA . ASP A 1 189 ? 13.368 13.899 -54.485 1.00 88.38 189 ASP A CA 1
ATOM 1441 C C . ASP A 1 189 ? 12.578 14.737 -53.458 1.00 88.38 189 ASP A C 1
ATOM 1443 O O . ASP A 1 189 ? 11.380 14.952 -53.620 1.00 88.38 189 ASP A O 1
ATOM 1447 N N . GLY A 1 190 ? 13.235 15.231 -52.402 1.00 82.38 190 GLY A N 1
ATOM 1448 C CA . GLY A 1 190 ? 12.594 16.016 -51.345 1.00 82.38 190 GLY A CA 1
ATOM 1449 C C . GLY A 1 190 ? 11.961 15.184 -50.228 1.00 82.38 190 GLY A C 1
ATOM 1450 O O . GLY A 1 190 ? 11.366 15.765 -49.320 1.00 82.38 190 GLY A O 1
ATOM 1451 N N . THR A 1 191 ? 12.108 13.858 -50.248 1.00 81.88 191 THR A N 1
ATOM 1452 C CA . THR A 1 191 ? 11.715 12.993 -49.128 1.00 81.88 191 THR A CA 1
ATOM 1453 C C . THR A 1 191 ? 12.825 12.911 -48.073 1.00 81.88 191 THR A C 1
ATOM 1455 O O . THR A 1 191 ? 13.990 13.203 -48.346 1.00 81.88 191 THR A O 1
ATOM 1458 N N . TYR A 1 192 ? 12.476 12.540 -46.841 1.00 86.56 192 TYR A N 1
ATOM 1459 C CA . TYR A 1 192 ? 13.428 12.372 -45.741 1.00 86.56 192 TYR A CA 1
ATOM 1460 C C . TYR A 1 192 ? 13.347 10.947 -45.208 1.00 86.56 192 TYR A C 1
ATOM 1462 O O . TYR A 1 192 ? 12.254 10.409 -45.032 1.00 86.56 192 TYR A O 1
ATOM 1470 N N . LEU A 1 193 ? 14.501 10.350 -44.926 1.00 84.50 193 LEU A N 1
ATOM 1471 C CA . LEU A 1 193 ? 14.593 9.085 -44.210 1.00 84.50 193 LEU A CA 1
ATOM 1472 C C . LEU A 1 193 ? 15.086 9.326 -42.793 1.00 84.50 193 LEU A C 1
ATOM 1474 O O . LEU A 1 193 ? 16.037 10.076 -42.589 1.00 84.50 193 LEU A O 1
ATOM 1478 N N . LEU A 1 194 ? 14.459 8.643 -41.842 1.00 84.19 194 LEU A N 1
ATOM 1479 C CA . LEU A 1 194 ? 14.946 8.543 -40.477 1.00 84.19 194 LEU A CA 1
ATOM 1480 C C . LEU A 1 194 ? 15.871 7.322 -40.397 1.00 84.19 194 LEU A C 1
ATOM 1482 O O . LEU A 1 194 ? 15.416 6.193 -40.584 1.00 84.19 194 LEU A O 1
ATOM 1486 N N . VAL A 1 195 ? 17.163 7.545 -40.178 1.00 83.88 195 VAL A N 1
ATOM 1487 C CA . VAL A 1 195 ? 18.186 6.490 -40.140 1.00 83.88 195 VAL A CA 1
ATOM 1488 C C . VAL A 1 195 ? 18.728 6.382 -38.722 1.00 83.88 195 VAL A C 1
ATOM 1490 O O . VAL A 1 195 ? 19.101 7.390 -38.132 1.00 83.88 195 VAL A O 1
ATOM 1493 N N . ASP A 1 196 ? 18.770 5.172 -38.166 1.00 83.44 196 ASP A N 1
ATOM 1494 C CA . ASP A 1 196 ? 19.436 4.927 -36.883 1.00 83.44 196 ASP A CA 1
ATOM 1495 C C . ASP A 1 196 ? 20.938 5.192 -37.047 1.00 83.44 196 ASP A C 1
ATOM 1497 O O . ASP A 1 196 ? 21.605 4.540 -37.854 1.00 83.44 196 ASP A O 1
ATOM 1501 N N . ARG A 1 197 ? 21.481 6.142 -36.282 1.00 78.38 197 ARG A N 1
ATOM 1502 C CA . ARG A 1 197 ? 22.906 6.499 -36.330 1.00 78.38 197 ARG A CA 1
ATOM 1503 C C . ARG A 1 197 ? 23.824 5.343 -35.958 1.00 78.38 197 ARG A C 1
ATOM 1505 O O . ARG A 1 197 ? 24.961 5.320 -36.411 1.00 78.38 197 ARG A O 1
ATOM 1512 N N . LYS A 1 198 ? 23.355 4.372 -35.172 1.00 75.44 198 LYS A N 1
ATOM 1513 C CA . LYS A 1 198 ? 24.127 3.162 -34.846 1.00 75.44 198 LYS A CA 1
ATOM 1514 C C . LYS A 1 198 ? 24.132 2.136 -35.977 1.00 75.44 198 LYS A C 1
ATOM 1516 O O . LYS A 1 198 ? 24.985 1.255 -35.975 1.00 75.44 198 LYS A O 1
ATOM 1521 N N . ALA A 1 199 ? 23.186 2.230 -36.911 1.00 63.06 199 ALA A N 1
ATOM 1522 C CA . ALA A 1 199 ? 23.077 1.348 -38.071 1.00 63.06 199 ALA A CA 1
ATOM 1523 C C . ALA A 1 199 ? 23.519 2.022 -39.382 1.00 63.06 199 ALA A C 1
ATOM 1525 O O . ALA A 1 199 ? 23.517 1.374 -40.431 1.00 63.06 199 ALA A O 1
ATOM 1526 N N . ALA A 1 200 ? 23.877 3.309 -39.344 1.00 58.56 200 ALA A 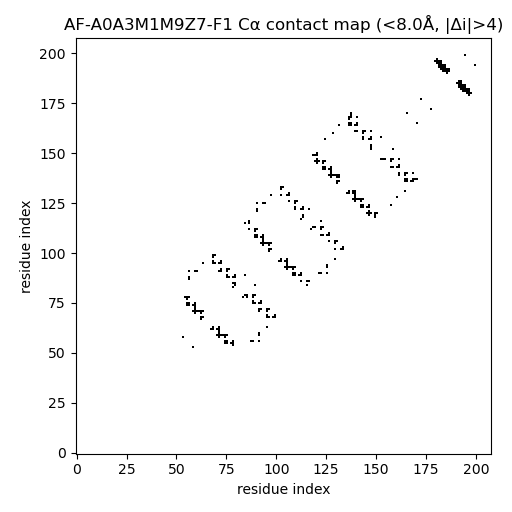N 1
ATOM 1527 C CA . ALA A 1 200 ? 24.391 4.021 -40.500 1.00 58.56 200 ALA A CA 1
ATOM 1528 C C . ALA A 1 200 ? 25.786 3.471 -40.858 1.00 58.56 200 ALA A C 1
ATOM 1530 O O . ALA A 1 200 ? 26.665 3.456 -39.994 1.00 58.56 200 ALA A O 1
ATOM 1531 N N . PRO A 1 201 ? 26.016 2.995 -42.096 1.00 53.88 201 PRO A N 1
ATOM 1532 C CA . PRO A 1 201 ? 27.360 2.642 -42.530 1.00 53.88 201 PRO A CA 1
ATOM 1533 C C . PRO A 1 201 ? 28.230 3.900 -42.483 1.00 53.88 201 PRO A C 1
ATOM 1535 O O . PRO A 1 201 ? 27.798 4.953 -42.957 1.00 53.88 201 PRO A O 1
ATOM 1538 N N . GLU A 1 202 ? 29.432 3.793 -41.907 1.00 55.47 202 GLU A N 1
ATOM 1539 C CA . GLU A 1 202 ? 30.425 4.867 -41.963 1.00 55.47 202 GLU A CA 1
ATOM 1540 C C . GLU A 1 202 ? 30.588 5.286 -43.426 1.00 55.47 202 GLU A C 1
ATOM 1542 O O . GLU A 1 202 ? 30.922 4.473 -44.292 1.00 55.47 202 GLU A O 1
ATOM 1547 N N . THR A 1 203 ? 30.256 6.539 -43.727 1.00 58.81 203 THR A N 1
ATOM 1548 C CA . THR A 1 203 ? 30.446 7.092 -45.065 1.00 58.81 203 THR A CA 1
ATOM 1549 C C . THR A 1 203 ? 31.937 7.014 -45.391 1.00 58.81 203 THR A C 1
ATOM 1551 O O . THR A 1 203 ? 32.731 7.527 -44.596 1.00 58.81 203 THR A O 1
ATOM 1554 N N . PRO A 1 204 ? 32.347 6.385 -46.511 1.00 51.00 204 PRO A N 1
ATOM 1555 C CA . PRO A 1 204 ? 33.750 6.374 -46.899 1.00 51.00 204 PRO A CA 1
ATOM 1556 C C . PRO A 1 204 ? 34.234 7.817 -47.080 1.00 51.00 204 PRO A C 1
ATOM 1558 O O . PRO A 1 204 ? 33.425 8.667 -47.466 1.00 51.00 204 PRO A O 1
ATOM 1561 N N . PRO A 1 205 ? 35.518 8.107 -46.810 1.00 45.59 205 PRO A N 1
ATOM 1562 C CA . PRO A 1 205 ? 36.059 9.440 -47.026 1.00 45.59 205 PRO A CA 1
ATOM 1563 C C . PRO A 1 205 ? 35.823 9.861 -48.481 1.00 45.59 205 PRO A C 1
ATOM 1565 O O . PRO A 1 205 ? 36.010 9.065 -49.403 1.00 45.59 205 PRO A O 1
ATOM 1568 N N . GLU A 1 206 ? 35.368 11.100 -48.672 1.00 53.81 206 GLU A N 1
ATOM 1569 C CA . GLU A 1 206 ? 35.303 11.716 -49.993 1.00 53.81 206 GLU A CA 1
ATOM 1570 C C . GLU A 1 206 ? 36.737 11.846 -50.526 1.00 53.81 206 GLU A C 1
ATOM 1572 O O . GLU A 1 206 ? 37.508 12.682 -50.061 1.00 53.81 206 GLU A O 1
ATOM 1577 N N . ASP A 1 207 ? 37.108 10.982 -51.472 1.00 54.50 207 ASP A N 1
ATOM 1578 C CA . ASP A 1 207 ? 38.290 11.186 -52.306 1.00 54.50 207 ASP A CA 1
ATOM 1579 C C . ASP A 1 207 ? 37.971 12.302 -53.316 1.00 54.50 207 ASP A C 1
ATOM 1581 O O . ASP A 1 207 ? 37.147 12.112 -54.218 1.00 54.50 207 ASP A O 1
ATOM 1585 N N . GLY A 1 208 ? 38.628 13.459 -53.170 1.00 47.00 208 GLY A N 1
ATOM 1586 C CA . GLY A 1 208 ? 38.575 14.566 -54.133 1.00 47.00 208 GLY A CA 1
ATOM 1587 C C . GLY A 1 208 ? 39.137 15.879 -53.615 1.00 47.00 208 GLY A C 1
ATOM 1588 O O . GLY A 1 208 ? 38.314 16.757 -53.281 1.00 47.00 208 GLY A O 1
#

pLDDT: mean 80.39, std 21.25, range [34.53, 98.88]

Radius of gyration: 40.68 Å; Cα contacts (8 Å, |Δi|>4): 203; chains: 1; bounding box: 100×99×117 Å

Mean predicted aligned error: 17.26 Å